Protein AF-A0AAD3UC85-F1 (afdb_monomer)

Mean predicted aligned error: 12.95 Å

pLDDT: mean 89.59, std 11.28, range [37.12, 98.06]

Sequence (205 aa):
MKLYKQDDGFLEHMVKISTILSLGFGVWAYFSTIHPVFEKEKELQQAKIENQSLISTKNELTNQIKNLNGKIIEHQKSIASLNVQESKLSLLIREKESELKTVNSKLGEARTIAVINKLNYYMDKIINGYLLSITTGKRNTFDAVEYAENLLKTHKQDDSDPYNEEAYIFLKRYVASYNGKKVSGDDSIAFAVTLPFLYKKEHNL

Organism: Aeromonas hydrophila (NCBI:txid644)

Foldseek 3Di:
DDDDDDDPVPVVVVVVVVVVVVVVVVVCCCVVPVVVVVVVVVVVVVVVVVVVVVVVVVVVVVVVVVVVVVVVVVVVVVVVVVVVVVVVVVVVVVVVVVVVVVVVVVVVVVLLVLLLVLLLVLLVQLVVVLVVCVVVVNQQVDFSLVSLVVVLVVDDQDPPDVSNNVSSVLSVVLSVVCVPPGQGDPSSNVSSVVSSVVSCVVVVD

Structure (mmCIF, N/CA/C/O backbone):
data_AF-A0AAD3UC85-F1
#
_entry.id   AF-A0AAD3UC85-F1
#
loop_
_atom_site.group_PDB
_atom_site.id
_atom_site.type_symbol
_atom_site.label_atom_id
_atom_site.label_alt_id
_atom_site.label_comp_id
_atom_site.label_asym_id
_atom_site.label_entity_id
_atom_site.label_seq_id
_atom_site.pdbx_PDB_ins_code
_atom_site.Cartn_x
_atom_site.Cartn_y
_atom_site.Cartn_z
_atom_site.occupancy
_atom_site.B_iso_or_equiv
_atom_site.auth_seq_id
_atom_site.auth_comp_id
_atom_site.auth_asym_id
_atom_site.auth_atom_id
_atom_site.pdbx_PDB_model_num
ATOM 1 N N . MET A 1 1 ? 62.745 19.248 -130.388 1.00 38.38 1 MET A N 1
ATOM 2 C CA . MET A 1 1 ? 62.582 19.645 -128.971 1.00 38.38 1 MET A CA 1
ATOM 3 C C . MET A 1 1 ? 61.177 19.198 -128.565 1.00 38.38 1 MET A C 1
ATOM 5 O O . MET A 1 1 ? 60.223 19.866 -128.915 1.00 38.38 1 MET A O 1
ATOM 9 N N . LYS A 1 2 ? 60.929 17.906 -128.324 1.00 37.12 2 LYS A N 1
ATOM 10 C CA . LYS A 1 2 ? 61.200 17.089 -127.124 1.00 37.12 2 LYS A CA 1
ATOM 11 C C . LYS A 1 2 ? 60.588 17.656 -125.828 1.00 37.12 2 LYS A C 1
ATOM 13 O O . LYS A 1 2 ? 61.192 18.514 -125.204 1.00 37.12 2 LYS A O 1
ATOM 18 N N . LEU A 1 3 ? 59.478 16.998 -125.468 1.00 42.03 3 LEU A N 1
ATOM 19 C CA . LEU A 1 3 ? 59.017 16.567 -124.141 1.00 42.03 3 LEU A CA 1
ATOM 20 C C . LEU A 1 3 ? 58.077 17.485 -123.333 1.00 42.03 3 LEU A C 1
ATOM 22 O O . LEU A 1 3 ? 58.381 18.632 -123.048 1.00 42.03 3 LEU A O 1
ATOM 26 N N . TYR A 1 4 ? 56.964 16.850 -122.937 1.00 44.59 4 TYR A N 1
ATOM 27 C CA . TYR A 1 4 ? 55.905 17.237 -121.998 1.00 44.59 4 TYR A CA 1
ATOM 28 C C . TYR A 1 4 ? 54.810 18.210 -122.466 1.00 44.59 4 TYR A C 1
ATOM 30 O O . TYR A 1 4 ? 54.698 19.353 -122.040 1.00 44.59 4 TYR A O 1
ATOM 38 N N . LYS A 1 5 ? 53.894 17.662 -123.274 1.00 50.94 5 LYS A N 1
ATOM 39 C CA . LYS A 1 5 ? 52.456 17.765 -122.978 1.00 50.94 5 LYS A CA 1
ATOM 40 C C . LYS A 1 5 ? 52.096 16.584 -122.069 1.00 50.94 5 LYS A C 1
ATOM 42 O O . LYS A 1 5 ? 52.611 15.501 -122.334 1.00 50.94 5 LYS A O 1
ATOM 47 N N . GLN A 1 6 ? 51.180 16.805 -121.116 1.00 49.84 6 GLN A N 1
ATOM 48 C CA . GLN A 1 6 ? 50.512 15.810 -120.253 1.00 49.84 6 GLN A CA 1
ATOM 49 C C . GLN A 1 6 ? 51.174 15.568 -118.881 1.00 49.84 6 GLN A C 1
ATOM 51 O O . GLN A 1 6 ? 51.765 14.520 -118.681 1.00 49.84 6 GLN A O 1
ATOM 56 N N . ASP A 1 7 ? 51.059 16.514 -117.933 1.00 50.97 7 ASP A N 1
ATOM 57 C CA . ASP A 1 7 ? 51.275 16.197 -116.500 1.00 50.97 7 ASP A CA 1
ATOM 58 C C . ASP A 1 7 ? 50.615 17.152 -115.473 1.00 50.97 7 ASP A C 1
ATOM 60 O O . ASP A 1 7 ? 50.906 17.078 -114.281 1.00 50.97 7 ASP A O 1
ATOM 64 N N . ASP A 1 8 ? 49.656 18.000 -115.872 1.00 54.94 8 ASP A N 1
ATOM 65 C CA . ASP A 1 8 ? 48.962 18.892 -114.916 1.00 54.94 8 ASP A CA 1
ATOM 66 C C . ASP A 1 8 ? 48.019 18.149 -113.941 1.00 54.94 8 ASP A C 1
ATOM 68 O O . ASP A 1 8 ? 47.670 18.677 -112.891 1.00 54.94 8 ASP A O 1
ATOM 72 N N . GLY A 1 9 ? 47.631 16.899 -114.227 1.00 61.12 9 GLY A N 1
ATOM 73 C CA . GLY A 1 9 ? 46.727 16.120 -113.366 1.00 61.12 9 GLY A CA 1
ATOM 74 C C . GLY A 1 9 ? 47.411 15.298 -112.264 1.00 61.12 9 GLY A C 1
ATOM 75 O O . GLY A 1 9 ? 46.788 15.013 -111.239 1.00 61.12 9 GLY A O 1
ATOM 76 N N . PHE A 1 10 ? 48.681 14.909 -112.447 1.00 69.50 10 PHE A N 1
ATOM 77 C CA . PHE A 1 10 ? 49.374 13.969 -111.554 1.00 69.50 10 PHE A CA 1
ATOM 78 C C . PHE A 1 10 ? 49.771 14.614 -110.224 1.00 69.50 10 PHE A C 1
ATOM 80 O O . PHE A 1 10 ? 49.491 14.059 -109.162 1.00 69.50 10 PHE A O 1
ATOM 87 N N . LEU A 1 11 ? 50.361 15.814 -110.262 1.00 71.50 11 LEU A N 1
ATOM 88 C CA . LEU A 1 11 ? 50.696 16.565 -109.048 1.00 71.50 11 LEU A CA 1
ATOM 89 C C . LEU A 1 11 ? 49.439 16.915 -108.246 1.00 71.50 11 LEU A C 1
ATOM 91 O O . LEU A 1 11 ? 49.427 16.763 -107.027 1.00 71.50 11 LEU A O 1
ATOM 95 N N . GLU A 1 12 ? 48.354 17.293 -108.921 1.00 72.25 12 GLU A N 1
ATOM 96 C CA . GLU A 1 12 ? 47.073 17.566 -108.269 1.00 72.25 12 GLU A CA 1
ATOM 97 C C . GLU A 1 12 ? 46.493 16.309 -107.590 1.00 72.25 12 GLU A C 1
ATOM 99 O O . GLU A 1 12 ? 45.990 16.377 -106.467 1.00 72.25 12 GLU A O 1
ATOM 104 N N . HIS A 1 13 ? 46.605 15.138 -108.227 1.00 75.81 13 HIS A N 1
ATOM 105 C CA . HIS A 1 13 ? 46.204 1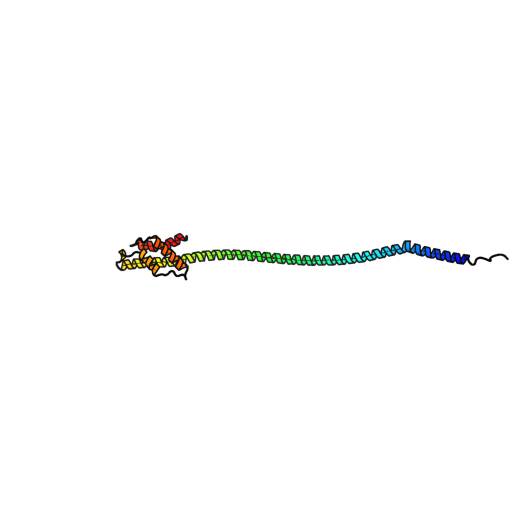3.858 -107.632 1.00 75.81 13 HIS A CA 1
ATOM 106 C C . HIS A 1 13 ? 47.099 13.452 -106.456 1.00 75.81 13 HIS A C 1
ATOM 108 O O . HIS A 1 13 ? 46.583 12.997 -105.439 1.00 75.81 13 HIS A O 1
ATOM 114 N N . MET A 1 14 ? 48.413 13.660 -106.543 1.00 77.69 14 MET A N 1
ATOM 115 C CA . MET A 1 14 ? 49.349 13.375 -105.449 1.00 77.69 14 MET A CA 1
ATOM 116 C C . MET A 1 14 ? 49.095 14.265 -104.230 1.00 77.69 14 MET A C 1
ATOM 118 O O . MET A 1 14 ? 49.129 13.777 -103.100 1.00 77.69 14 MET A O 1
ATOM 122 N N . VAL A 1 15 ? 48.771 15.545 -104.439 1.00 77.00 15 VAL A N 1
ATOM 123 C CA . VAL A 1 15 ? 48.353 16.448 -103.358 1.00 77.00 15 VAL A CA 1
ATOM 124 C C . VAL A 1 15 ? 47.055 15.950 -102.722 1.00 77.00 15 VAL A C 1
ATOM 126 O O . VAL A 1 15 ? 47.004 15.815 -101.503 1.00 77.00 15 VAL A O 1
ATOM 129 N N . LYS A 1 16 ? 46.045 15.571 -103.520 1.00 79.62 16 LYS A N 1
ATOM 130 C CA . LYS A 1 16 ? 44.790 14.991 -103.005 1.00 79.62 16 LYS A CA 1
ATOM 131 C C . LYS A 1 16 ? 45.028 13.704 -102.208 1.00 79.62 16 LYS A C 1
ATOM 133 O O . LYS A 1 16 ? 44.477 13.564 -101.121 1.00 79.62 16 LYS A O 1
ATOM 138 N N . ILE A 1 17 ? 45.874 12.794 -102.697 1.00 81.69 17 ILE A N 1
ATOM 139 C CA . ILE A 1 17 ? 46.234 11.545 -102.003 1.00 81.69 17 ILE A CA 1
ATOM 140 C C . ILE A 1 17 ? 46.960 11.845 -100.686 1.00 81.69 17 ILE A C 1
ATOM 142 O O . ILE A 1 17 ? 46.618 11.265 -99.659 1.00 81.69 17 ILE A O 1
ATOM 146 N N . SER A 1 18 ? 4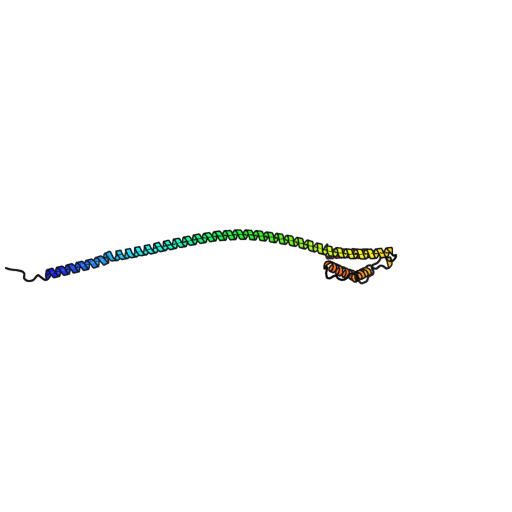7.917 12.774 -100.691 1.00 79.69 18 SER A N 1
ATOM 147 C CA . SER A 1 18 ? 48.631 13.214 -99.486 1.00 79.69 18 SER A CA 1
ATOM 148 C C . SER A 1 18 ? 47.676 13.812 -98.448 1.00 79.69 18 SER A C 1
ATOM 150 O O . SER A 1 18 ? 47.733 13.459 -97.271 1.00 79.69 18 SER A O 1
ATOM 152 N N . THR A 1 19 ? 46.723 14.642 -98.881 1.00 81.31 19 THR A N 1
ATOM 153 C CA . THR A 1 19 ? 45.670 15.178 -98.011 1.00 81.31 19 THR A CA 1
ATOM 154 C C . THR A 1 19 ? 44.775 14.068 -97.452 1.00 81.31 19 THR A C 1
ATOM 156 O O . THR A 1 19 ? 44.491 14.067 -96.257 1.00 81.31 19 THR A O 1
ATOM 159 N N . ILE A 1 20 ? 44.372 13.088 -98.267 1.00 83.75 20 ILE A N 1
ATOM 160 C CA . ILE A 1 20 ? 43.557 11.946 -97.819 1.00 83.75 20 ILE A CA 1
ATOM 161 C C . ILE A 1 20 ? 44.319 11.093 -96.792 1.00 83.75 20 ILE A C 1
ATOM 163 O O . ILE A 1 20 ? 43.750 10.722 -95.766 1.00 83.75 20 ILE A O 1
ATOM 167 N N . LEU A 1 21 ? 45.607 10.819 -97.020 1.00 83.94 21 LEU A N 1
ATOM 168 C CA . LEU A 1 21 ? 46.458 10.074 -96.085 1.00 83.94 21 LEU A CA 1
ATOM 169 C C . LEU A 1 21 ? 46.684 10.841 -94.776 1.00 83.94 21 LEU A C 1
ATOM 171 O O . LEU A 1 21 ? 46.621 10.246 -93.704 1.00 83.94 21 LEU A O 1
ATOM 175 N N . SER A 1 22 ? 46.890 12.157 -94.850 1.00 81.88 22 SER A N 1
ATOM 176 C CA . SER A 1 22 ? 46.997 13.041 -93.685 1.00 81.88 22 SER A CA 1
ATOM 177 C C . SER A 1 22 ? 45.720 13.030 -92.838 1.00 81.88 22 SER A C 1
ATOM 179 O O . SER A 1 22 ? 45.798 12.896 -91.616 1.00 81.88 22 SER A O 1
ATOM 181 N N . LEU A 1 23 ? 44.546 13.109 -93.472 1.00 86.00 23 LEU A N 1
ATOM 182 C CA . LEU A 1 23 ? 43.257 13.023 -92.784 1.00 86.00 23 LEU A CA 1
ATOM 183 C C . LEU A 1 23 ? 43.036 11.634 -92.172 1.00 86.00 23 LEU A C 1
ATOM 185 O O . LEU A 1 23 ? 42.636 11.536 -91.014 1.00 86.00 23 LEU A O 1
ATOM 189 N N . GLY A 1 24 ? 43.354 10.566 -92.910 1.00 86.56 24 GLY A N 1
ATOM 190 C CA . GLY A 1 24 ? 43.278 9.191 -92.412 1.00 86.56 24 GLY A CA 1
ATOM 191 C C . GLY A 1 24 ? 44.182 8.956 -91.200 1.00 86.56 24 GLY A C 1
ATOM 192 O O . GLY A 1 24 ? 43.746 8.371 -90.209 1.00 86.56 24 GLY A O 1
ATOM 193 N N . PHE A 1 25 ? 45.409 9.485 -91.234 1.00 86.94 25 PHE A N 1
ATOM 194 C CA . PHE A 1 25 ? 46.326 9.454 -90.096 1.00 86.94 25 PHE A CA 1
ATOM 195 C C . PHE A 1 25 ? 45.789 10.253 -88.902 1.00 86.94 25 PHE A C 1
ATOM 197 O O . PHE A 1 25 ? 45.861 9.773 -87.775 1.00 86.94 25 PHE A O 1
ATOM 204 N N . GLY A 1 26 ? 45.199 11.430 -89.133 1.00 85.69 26 GLY A N 1
ATOM 205 C CA . GLY A 1 26 ? 44.572 12.233 -88.079 1.00 85.69 26 GLY A CA 1
ATOM 206 C C . GLY A 1 26 ? 43.425 11.500 -87.376 1.00 85.69 26 GLY A C 1
ATOM 207 O O . GLY A 1 26 ? 43.365 11.484 -86.148 1.00 85.69 26 GLY A O 1
ATOM 208 N N . VAL A 1 27 ? 42.560 10.827 -88.141 1.00 86.94 27 VAL A N 1
ATOM 209 C CA . VAL A 1 27 ? 41.471 10.000 -87.593 1.00 86.94 27 VAL A CA 1
ATOM 210 C C . VAL A 1 27 ? 42.028 8.800 -86.821 1.00 86.94 27 VAL A C 1
ATOM 212 O O . VAL A 1 27 ? 41.592 8.539 -85.701 1.00 86.94 27 VAL A O 1
ATOM 215 N N . TRP A 1 28 ? 43.025 8.097 -87.367 1.00 90.38 28 TRP A N 1
ATOM 216 C CA . TRP A 1 28 ? 43.658 6.967 -86.681 1.00 90.38 28 TRP A CA 1
ATOM 217 C C . TRP A 1 28 ? 44.337 7.386 -85.370 1.00 90.38 28 TRP A C 1
ATOM 219 O O . TRP A 1 28 ? 44.110 6.757 -84.339 1.00 90.38 28 TRP A O 1
ATOM 229 N N . ALA A 1 29 ? 45.107 8.478 -85.373 1.00 86.12 29 ALA A N 1
ATOM 230 C CA . ALA A 1 29 ? 45.763 9.008 -84.178 1.00 86.12 29 ALA A CA 1
ATOM 231 C C . ALA A 1 29 ? 44.744 9.472 -83.122 1.00 86.12 29 ALA A C 1
ATOM 233 O O . ALA A 1 29 ? 44.954 9.265 -81.922 1.00 86.12 29 ALA A O 1
ATOM 234 N N . TYR A 1 30 ? 43.615 10.042 -83.559 1.00 89.12 30 TYR A N 1
ATOM 235 C CA . TYR A 1 30 ? 42.519 10.394 -82.665 1.00 89.12 30 TYR A CA 1
ATOM 236 C C . TYR A 1 30 ? 41.956 9.158 -81.955 1.00 89.12 30 TYR A C 1
ATOM 238 O O . TYR A 1 30 ? 41.918 9.128 -80.729 1.00 89.12 30 TYR A O 1
ATOM 246 N N . PHE A 1 31 ? 41.583 8.113 -82.695 1.00 87.62 31 PHE A N 1
ATOM 247 C CA . PHE A 1 31 ? 40.985 6.915 -82.096 1.00 87.62 31 PHE A CA 1
ATOM 248 C C . PHE A 1 31 ? 41.987 6.036 -81.337 1.00 87.62 31 PHE A C 1
ATOM 250 O O . PHE A 1 31 ? 41.622 5.451 -80.321 1.00 87.62 31 PHE A O 1
ATOM 257 N N . SER A 1 32 ? 43.242 5.951 -81.783 1.00 84.88 32 SER A N 1
ATOM 258 C CA . SER A 1 32 ? 44.248 5.088 -81.153 1.00 84.88 32 SER A CA 1
ATOM 259 C C . SER A 1 32 ? 44.843 5.684 -79.875 1.00 84.88 32 SER A C 1
ATOM 261 O O . SER A 1 32 ? 45.264 4.924 -79.004 1.00 84.88 32 SER A O 1
ATOM 263 N N . THR A 1 33 ? 44.908 7.015 -79.761 1.00 81.56 33 THR A N 1
ATOM 264 C CA . THR A 1 33 ? 45.646 7.674 -78.668 1.00 81.56 33 THR A CA 1
ATOM 265 C C . THR A 1 33 ? 44.806 8.703 -77.927 1.00 81.56 33 THR A C 1
ATOM 267 O O . THR A 1 33 ? 44.793 8.712 -76.701 1.00 81.56 33 THR A O 1
ATOM 270 N N . ILE A 1 34 ? 44.094 9.574 -78.642 1.00 84.06 34 ILE A N 1
ATOM 271 C CA . ILE A 1 34 ? 43.411 10.721 -78.031 1.00 84.06 34 ILE A CA 1
ATOM 272 C C . ILE A 1 34 ? 42.096 10.295 -77.352 1.00 84.06 34 ILE A C 1
ATOM 274 O O . ILE A 1 34 ? 41.852 10.637 -76.197 1.00 84.06 34 ILE A O 1
ATOM 278 N N . HIS A 1 35 ? 41.265 9.511 -78.038 1.00 86.81 35 HIS A N 1
ATOM 279 C CA . HIS A 1 35 ? 39.985 9.011 -77.535 1.00 86.81 35 HIS A CA 1
ATOM 280 C C . HIS A 1 35 ? 40.098 8.216 -76.215 1.00 86.81 35 HIS A C 1
ATOM 282 O O . HIS A 1 35 ? 39.412 8.592 -75.263 1.00 86.81 35 HIS A O 1
ATOM 288 N N . PRO A 1 36 ? 40.994 7.214 -76.073 1.00 89.06 36 PRO A N 1
ATOM 289 C CA . PRO A 1 36 ? 41.128 6.468 -74.818 1.00 89.06 36 PRO A CA 1
ATOM 290 C C . PRO A 1 36 ? 41.681 7.311 -73.657 1.00 89.06 36 PRO A C 1
ATOM 292 O O . PRO A 1 36 ? 41.397 7.020 -72.496 1.00 89.06 36 PRO A O 1
ATOM 295 N N . VAL A 1 37 ? 42.464 8.363 -73.930 1.00 89.44 37 VAL A N 1
ATOM 296 C CA . VAL A 1 37 ? 42.903 9.307 -72.886 1.00 89.44 37 VAL A CA 1
ATOM 297 C C . VAL A 1 37 ? 41.717 10.124 -72.377 1.00 89.44 37 VAL A C 1
ATOM 299 O O . VAL A 1 37 ? 41.542 10.230 -71.166 1.00 89.44 37 VAL A O 1
ATOM 302 N N . PHE A 1 38 ? 40.858 10.621 -73.271 1.00 88.06 38 PHE A N 1
ATOM 303 C CA . PHE A 1 38 ? 39.640 11.330 -72.872 1.00 88.06 38 PHE A CA 1
ATOM 304 C C . PHE A 1 38 ? 38.663 10.450 -72.084 1.00 88.06 38 PHE A C 1
ATOM 306 O O . PHE A 1 38 ? 38.054 10.923 -71.125 1.00 88.06 38 PHE A O 1
ATOM 313 N N . GLU A 1 39 ? 38.524 9.171 -72.443 1.00 91.50 39 GLU A N 1
ATOM 314 C CA . GLU A 1 39 ? 37.719 8.222 -71.664 1.00 91.50 39 GLU A CA 1
ATOM 315 C C . GLU A 1 39 ? 38.271 8.056 -70.245 1.00 91.50 39 GLU A C 1
ATOM 317 O O . GLU A 1 39 ? 37.527 8.209 -69.276 1.00 91.50 39 GLU A O 1
ATOM 322 N N . LYS A 1 40 ? 39.588 7.864 -70.104 1.00 92.56 40 LYS A N 1
ATOM 323 C CA . LYS A 1 40 ? 40.242 7.781 -68.789 1.00 92.56 40 LYS A CA 1
ATOM 324 C C . LYS A 1 40 ? 40.123 9.069 -67.979 1.00 92.56 40 LYS A C 1
ATOM 326 O O . LYS A 1 40 ? 39.952 9.010 -66.764 1.00 92.56 40 LYS A O 1
ATOM 331 N N . GLU A 1 41 ? 40.204 10.237 -68.613 1.00 90.62 41 GLU A N 1
ATOM 332 C CA . GLU A 1 41 ? 39.979 11.517 -67.933 1.00 90.62 41 GLU A CA 1
ATOM 333 C C . GLU A 1 41 ? 38.541 11.639 -67.423 1.00 90.62 41 GLU A C 1
ATOM 335 O O . GLU A 1 41 ? 38.327 12.076 -66.290 1.00 90.62 41 GLU A O 1
ATOM 340 N N . LYS A 1 42 ? 37.561 11.204 -68.221 1.00 92.56 42 LYS A N 1
ATOM 341 C CA . LYS A 1 42 ? 36.150 11.176 -67.828 1.00 92.56 42 LYS A CA 1
ATOM 342 C C . LYS A 1 42 ? 35.912 10.225 -66.654 1.00 92.56 42 LYS A C 1
ATOM 344 O O . LYS A 1 42 ? 35.252 10.610 -65.691 1.00 92.56 42 LYS A O 1
ATOM 349 N N . GLU A 1 43 ? 36.479 9.021 -66.693 1.00 93.81 43 GLU A N 1
ATOM 350 C CA . GLU A 1 43 ? 36.423 8.062 -65.582 1.00 93.81 43 GLU A CA 1
ATOM 351 C C . GLU A 1 43 ? 37.084 8.616 -64.317 1.00 93.81 43 GLU A C 1
ATOM 353 O O . GLU A 1 43 ? 36.525 8.516 -63.227 1.00 93.81 43 GLU A O 1
ATOM 358 N N . LEU A 1 44 ? 38.245 9.265 -64.446 1.00 94.19 44 LEU A N 1
ATOM 359 C CA . LEU A 1 44 ? 38.937 9.879 -63.315 1.00 94.19 44 LEU A CA 1
ATOM 360 C C . LEU A 1 44 ? 38.119 11.022 -62.698 1.00 94.19 44 LEU A C 1
ATOM 362 O O . LEU A 1 44 ? 38.090 11.168 -61.475 1.00 94.19 44 LEU A O 1
ATOM 366 N N . GLN A 1 45 ? 37.460 11.842 -63.519 1.00 93.31 45 GLN A N 1
ATOM 367 C CA . GLN A 1 45 ? 36.549 12.883 -63.036 1.00 93.31 45 GLN A CA 1
ATOM 368 C C . GLN A 1 45 ? 35.344 12.276 -62.314 1.00 93.31 45 GLN A C 1
ATOM 370 O O . GLN A 1 45 ? 35.012 12.723 -61.215 1.00 93.31 45 GLN A O 1
ATOM 375 N N . GLN A 1 46 ? 34.744 11.226 -62.876 1.00 94.81 46 GLN A N 1
ATOM 376 C CA . GLN A 1 46 ? 33.633 10.510 -62.256 1.00 94.81 46 GLN A CA 1
ATOM 377 C C . GLN A 1 46 ? 34.037 9.917 -60.897 1.00 94.81 46 GLN A C 1
ATOM 379 O O . GLN A 1 46 ? 33.374 10.165 -59.890 1.00 94.81 46 GLN A O 1
ATOM 384 N N . ALA A 1 47 ? 35.186 9.243 -60.830 1.00 93.81 47 ALA A N 1
ATOM 385 C CA . ALA A 1 47 ? 35.722 8.688 -59.591 1.00 93.81 47 ALA A CA 1
ATOM 386 C C . ALA A 1 47 ? 36.005 9.771 -58.534 1.00 93.81 47 ALA A C 1
ATOM 388 O O . ALA A 1 47 ? 35.791 9.551 -57.341 1.00 93.81 47 ALA A O 1
ATOM 389 N N . LYS A 1 48 ? 36.461 10.965 -58.942 1.00 94.69 48 LYS A N 1
ATOM 390 C CA . LYS A 1 48 ? 36.642 12.106 -58.024 1.00 94.69 48 LYS A CA 1
ATOM 391 C C . LYS A 1 48 ? 35.314 12.593 -57.445 1.00 94.69 48 LYS A C 1
ATOM 393 O O . LYS A 1 48 ? 35.252 12.851 -56.244 1.00 94.69 48 LYS A O 1
ATOM 398 N N . ILE A 1 49 ? 34.273 12.698 -58.273 1.00 95.25 49 ILE A N 1
ATOM 399 C CA . ILE A 1 49 ? 32.927 13.098 -57.836 1.00 95.25 49 ILE A CA 1
ATOM 400 C C . ILE A 1 49 ? 32.378 12.079 -56.832 1.00 95.25 49 ILE A C 1
ATOM 402 O O . ILE A 1 49 ? 31.915 12.456 -55.755 1.00 95.25 49 ILE A O 1
ATOM 406 N N . GLU A 1 50 ? 32.486 10.790 -57.146 1.00 95.56 50 GLU A N 1
ATOM 407 C CA . GLU A 1 50 ? 32.038 9.708 -56.266 1.00 95.56 50 GLU A CA 1
ATOM 408 C C . GLU A 1 50 ? 32.802 9.696 -54.940 1.00 95.56 50 GLU A C 1
ATOM 410 O O . GLU A 1 50 ? 32.191 9.596 -53.877 1.00 95.56 50 GLU A O 1
ATOM 415 N N . ASN A 1 51 ? 34.123 9.885 -54.965 1.00 95.06 51 ASN A N 1
ATOM 416 C CA . ASN A 1 51 ? 34.926 9.965 -53.746 1.00 95.06 51 ASN A CA 1
ATOM 417 C C . ASN A 1 51 ? 34.514 11.168 -52.876 1.00 95.06 51 ASN A C 1
ATOM 419 O O . ASN A 1 51 ? 34.326 11.032 -51.668 1.00 95.06 51 ASN A O 1
ATOM 423 N N . GLN A 1 52 ? 34.274 12.334 -53.480 1.00 95.25 52 GLN A N 1
ATOM 424 C CA . GLN A 1 52 ? 33.788 13.510 -52.755 1.00 95.25 52 GLN A CA 1
ATOM 425 C C . GLN A 1 52 ? 32.386 13.298 -52.156 1.00 95.25 52 GLN A C 1
ATOM 427 O O . GLN A 1 52 ? 32.114 13.746 -51.034 1.00 95.25 52 GLN A O 1
ATOM 432 N N . SER A 1 53 ? 31.510 12.587 -52.869 1.00 95.88 53 SER A N 1
ATOM 433 C CA . SER A 1 53 ? 30.197 12.181 -52.361 1.00 95.88 53 SER A CA 1
ATOM 434 C C . SER A 1 53 ? 30.341 11.238 -51.163 1.00 95.88 53 SER A C 1
ATOM 436 O O . SER A 1 53 ? 29.788 11.518 -50.100 1.00 95.88 53 SER A O 1
ATOM 438 N N . LEU A 1 54 ? 31.177 10.202 -51.276 1.00 96.12 54 LEU A N 1
ATOM 439 C CA . LEU A 1 54 ? 31.451 9.260 -50.190 1.00 96.12 54 LEU A CA 1
ATOM 440 C C . LEU A 1 54 ? 32.040 9.950 -48.954 1.00 96.12 54 LEU A C 1
ATOM 442 O O . LEU A 1 54 ? 31.646 9.633 -47.832 1.00 96.12 54 LEU A O 1
ATOM 446 N N . ILE A 1 55 ? 32.945 10.917 -49.132 1.00 96.12 55 ILE A N 1
ATOM 447 C CA . ILE A 1 55 ? 33.487 11.723 -48.027 1.00 96.12 55 ILE A CA 1
ATOM 448 C C . ILE A 1 55 ? 32.370 12.517 -47.341 1.00 96.12 55 ILE A C 1
ATOM 450 O O . ILE A 1 55 ? 32.300 12.538 -46.110 1.00 96.12 55 ILE A O 1
ATOM 454 N N . SER A 1 56 ? 31.477 13.136 -48.116 1.00 95.75 56 SER A N 1
ATOM 455 C CA . SER A 1 56 ? 30.332 13.878 -47.575 1.00 95.75 56 SER A CA 1
ATOM 456 C C . SER A 1 56 ? 29.411 12.967 -46.760 1.00 95.75 56 SER A C 1
ATOM 458 O O . SER A 1 56 ? 29.125 13.270 -45.601 1.00 95.75 56 SER A O 1
ATOM 460 N N . THR A 1 57 ? 29.040 11.805 -47.304 1.00 96.62 57 THR A N 1
ATOM 461 C CA . THR A 1 57 ? 28.213 10.810 -46.605 1.00 96.62 57 THR A CA 1
ATOM 462 C C . THR A 1 57 ? 28.899 10.280 -45.347 1.00 96.62 57 THR A C 1
ATOM 464 O O . THR A 1 57 ? 28.274 10.173 -44.293 1.00 96.62 57 THR A O 1
ATOM 467 N N . LYS A 1 58 ? 30.206 9.997 -45.404 1.00 96.88 58 LYS A N 1
ATOM 468 C CA . LYS A 1 58 ? 30.985 9.567 -44.235 1.00 96.88 58 LYS A CA 1
ATOM 469 C C . LYS A 1 58 ? 30.957 10.617 -43.124 1.00 96.88 58 LYS A C 1
ATOM 471 O O . LYS A 1 58 ? 30.794 10.261 -41.955 1.00 96.88 58 LYS A O 1
ATOM 476 N N . ASN A 1 59 ? 31.113 11.894 -43.468 1.00 96.69 59 ASN A N 1
ATOM 477 C CA . ASN A 1 59 ? 31.072 12.9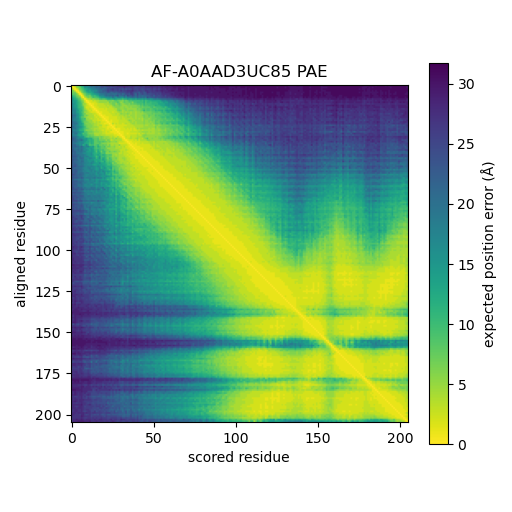88 -42.498 1.00 96.69 59 ASN A CA 1
ATOM 478 C C . ASN A 1 59 ? 29.680 13.134 -41.875 1.00 96.69 59 ASN A C 1
ATOM 480 O O . ASN A 1 59 ? 29.567 13.299 -40.659 1.00 96.69 59 ASN A O 1
ATOM 484 N N . GLU A 1 60 ? 28.623 13.012 -42.678 1.00 97.00 60 GLU A N 1
ATOM 485 C CA . GLU A 1 60 ? 27.245 13.031 -42.188 1.00 97.00 60 GLU A CA 1
ATOM 486 C C . GLU A 1 60 ? 26.980 11.886 -41.202 1.00 97.00 60 GLU A C 1
ATOM 488 O O . GLU A 1 60 ? 26.555 12.132 -40.072 1.00 97.00 60 GLU A O 1
ATOM 493 N N . LEU A 1 61 ? 27.317 10.649 -41.579 1.00 96.50 61 LEU A N 1
ATOM 494 C CA . LEU A 1 61 ? 27.165 9.479 -40.711 1.00 96.50 61 LEU A CA 1
ATOM 495 C C . LEU A 1 61 ? 27.984 9.616 -39.421 1.00 96.50 61 LEU A C 1
ATOM 497 O O . LEU A 1 61 ? 27.500 9.288 -38.340 1.00 96.50 61 LEU A O 1
ATOM 501 N N . THR A 1 62 ? 29.197 10.165 -39.503 1.00 97.44 62 THR A N 1
ATOM 502 C CA . THR A 1 62 ? 30.035 10.428 -38.321 1.00 97.44 62 THR A CA 1
ATOM 503 C C . THR A 1 62 ? 29.359 11.416 -37.365 1.00 97.44 62 THR A C 1
ATOM 505 O O . THR A 1 62 ? 29.343 11.201 -36.150 1.00 97.44 62 THR A O 1
ATOM 508 N N . ASN A 1 63 ? 28.745 12.476 -37.898 1.00 96.62 63 ASN A N 1
ATOM 509 C CA . ASN A 1 63 ? 27.998 13.444 -37.099 1.00 96.62 63 ASN A CA 1
ATOM 510 C C . ASN A 1 63 ? 26.745 12.824 -36.467 1.00 96.62 63 ASN A C 1
ATOM 512 O O . ASN A 1 63 ? 26.468 13.071 -35.290 1.00 96.62 63 ASN A O 1
ATOM 516 N N . GLN A 1 64 ? 26.018 11.982 -37.208 1.00 97.44 64 GLN A N 1
ATOM 517 C CA . GLN A 1 64 ? 24.865 11.251 -36.679 1.00 97.44 64 GLN A CA 1
ATOM 518 C C . GLN A 1 64 ? 25.273 10.309 -35.537 1.00 97.44 64 GLN A C 1
ATOM 520 O O . GLN A 1 64 ? 24.641 10.337 -34.482 1.00 97.44 64 GLN A O 1
ATOM 525 N N . ILE A 1 65 ? 26.368 9.554 -35.687 1.00 96.94 65 ILE A N 1
ATOM 526 C CA . ILE A 1 65 ? 26.912 8.684 -34.628 1.00 96.94 65 ILE A CA 1
ATOM 527 C C . ILE A 1 65 ? 27.267 9.498 -33.381 1.00 96.94 65 ILE A C 1
ATOM 529 O O . ILE A 1 65 ? 26.912 9.113 -32.268 1.00 96.94 65 ILE A O 1
ATOM 533 N N . LYS A 1 66 ? 27.928 10.651 -33.542 1.00 96.88 66 LYS A N 1
ATOM 534 C CA . LYS A 1 66 ? 28.276 11.525 -32.412 1.00 96.88 66 LYS A CA 1
ATOM 535 C C . LYS A 1 66 ? 27.030 12.031 -31.677 1.00 96.88 66 LYS A C 1
ATOM 537 O O . LYS A 1 66 ? 27.010 12.028 -30.447 1.00 96.88 66 LYS A O 1
ATOM 542 N N . ASN A 1 67 ? 25.995 12.431 -32.415 1.00 97.44 67 ASN A N 1
ATOM 543 C CA . ASN A 1 67 ? 24.724 12.873 -31.842 1.00 97.44 67 ASN A CA 1
ATOM 544 C C . ASN A 1 67 ? 24.017 11.732 -31.090 1.00 97.44 67 ASN A C 1
ATOM 546 O O . ASN A 1 67 ? 23.619 11.898 -29.940 1.00 97.44 67 ASN A O 1
ATOM 550 N N . LEU A 1 68 ? 23.924 10.549 -31.706 1.00 97.44 68 LEU A N 1
ATOM 551 C CA . LEU A 1 68 ? 23.328 9.366 -31.082 1.00 97.44 68 LEU A CA 1
ATOM 552 C C . LEU A 1 68 ? 24.068 8.960 -29.804 1.00 97.44 68 LEU A C 1
ATOM 554 O O . LEU A 1 68 ? 23.424 8.716 -28.789 1.00 97.44 68 LEU A O 1
ATOM 558 N N . ASN A 1 69 ? 25.402 8.978 -29.808 1.00 96.62 69 ASN A N 1
ATOM 559 C CA . ASN A 1 69 ? 26.194 8.723 -28.603 1.00 96.62 69 ASN A CA 1
ATOM 560 C C . ASN A 1 69 ? 25.920 9.753 -27.498 1.00 96.62 69 ASN A C 1
ATOM 562 O O . ASN A 1 69 ? 25.820 9.383 -26.330 1.00 96.62 69 ASN A O 1
ATOM 566 N N . GLY A 1 70 ? 25.741 11.030 -27.854 1.00 97.75 70 GLY A N 1
ATOM 567 C CA . GLY A 1 70 ? 25.319 12.066 -26.908 1.00 97.75 70 GLY A CA 1
ATOM 568 C C . GLY A 1 70 ? 23.970 11.743 -26.259 1.00 97.75 70 GLY A C 1
ATOM 569 O O . GLY A 1 70 ? 23.862 11.750 -25.032 1.00 97.75 70 GLY A O 1
ATOM 570 N N . LYS A 1 71 ? 22.974 11.367 -27.071 1.00 97.75 71 LYS A N 1
ATOM 571 C CA . LYS A 1 71 ? 21.643 10.961 -26.589 1.00 97.75 71 LYS A CA 1
ATOM 572 C C . LYS A 1 71 ? 21.689 9.710 -25.712 1.00 97.75 71 LYS A C 1
ATOM 574 O O . LYS A 1 71 ? 20.997 9.651 -24.703 1.00 97.75 71 LYS A O 1
ATOM 579 N N . ILE A 1 72 ? 22.526 8.726 -26.052 1.00 97.50 72 ILE A N 1
ATOM 580 C CA . ILE A 1 72 ? 22.718 7.518 -25.234 1.00 97.50 72 ILE A CA 1
ATOM 581 C C . ILE A 1 72 ? 23.226 7.893 -23.838 1.00 97.50 72 ILE A C 1
ATOM 583 O O . ILE A 1 72 ? 22.670 7.426 -22.846 1.00 97.50 72 ILE A O 1
ATOM 587 N N . ILE A 1 73 ? 24.237 8.761 -23.747 1.00 97.44 73 ILE A N 1
ATOM 588 C CA . ILE A 1 73 ? 24.786 9.210 -22.458 1.00 97.44 73 ILE A CA 1
ATOM 589 C C . ILE A 1 73 ? 23.729 9.970 -21.647 1.00 97.44 73 ILE A C 1
ATOM 591 O O . ILE A 1 73 ? 23.630 9.791 -20.432 1.00 97.44 73 ILE A O 1
ATOM 595 N N . GLU A 1 74 ? 22.933 10.816 -22.299 1.00 97.56 74 GLU A N 1
ATOM 596 C CA . GLU A 1 74 ? 21.843 11.542 -21.647 1.00 97.56 74 GLU A CA 1
ATOM 597 C C . GLU A 1 74 ? 20.781 10.584 -21.093 1.00 97.56 74 GLU A C 1
ATOM 599 O O . GLU A 1 74 ? 20.460 10.639 -19.906 1.00 97.56 74 GLU A O 1
ATOM 604 N N . HIS A 1 75 ? 20.311 9.635 -21.905 1.00 98.06 75 HIS A N 1
ATOM 605 C CA . HIS A 1 75 ? 19.344 8.629 -21.471 1.00 98.06 75 HIS A CA 1
ATOM 606 C C . HIS A 1 75 ? 19.884 7.742 -20.344 1.00 98.06 75 HIS A C 1
ATOM 608 O O . HIS A 1 75 ? 19.154 7.454 -19.398 1.00 98.06 75 HIS A O 1
ATOM 614 N N . GLN A 1 76 ? 21.165 7.364 -20.375 1.00 97.62 76 GLN A N 1
ATOM 615 C CA . GLN A 1 76 ? 21.803 6.628 -19.276 1.00 97.62 76 GLN A CA 1
ATOM 616 C C . GLN A 1 76 ? 21.783 7.421 -17.962 1.00 97.62 76 GLN A C 1
ATOM 618 O O . GLN A 1 76 ? 21.484 6.855 -16.909 1.00 97.62 76 GLN A O 1
ATOM 623 N N . LYS A 1 77 ? 22.045 8.734 -18.008 1.00 97.12 77 LYS A N 1
ATOM 624 C CA . LYS A 1 77 ? 21.947 9.607 -16.826 1.00 97.12 77 LYS A CA 1
ATOM 625 C C . LYS A 1 77 ? 20.513 9.703 -16.308 1.00 97.12 77 LYS A C 1
ATOM 627 O O . LYS A 1 77 ? 20.305 9.622 -15.098 1.00 97.12 77 LYS A O 1
ATOM 632 N N . SER A 1 78 ? 19.532 9.836 -17.201 1.00 97.69 78 SER A N 1
ATOM 633 C CA . SER A 1 78 ? 18.114 9.849 -16.826 1.00 97.69 78 SER A CA 1
ATOM 634 C C . SER A 1 78 ? 17.696 8.541 -16.154 1.00 97.69 78 SER A C 1
ATOM 636 O O . SER A 1 78 ? 17.077 8.585 -15.095 1.00 97.69 78 SER A O 1
ATOM 638 N N . ILE A 1 79 ? 18.092 7.387 -16.704 1.00 97.44 79 ILE A N 1
ATOM 639 C CA . ILE A 1 79 ? 17.819 6.068 -16.111 1.00 97.44 79 ILE A CA 1
ATOM 640 C C . ILE A 1 79 ? 18.444 5.961 -14.716 1.00 97.44 79 ILE A C 1
ATOM 642 O O . ILE A 1 79 ? 17.770 5.564 -13.771 1.00 97.44 79 ILE A O 1
ATOM 646 N N . ALA A 1 80 ? 19.707 6.366 -14.553 1.00 96.75 80 ALA A N 1
ATOM 647 C CA . ALA A 1 80 ? 20.362 6.345 -13.247 1.00 96.75 80 ALA A CA 1
ATOM 648 C C . ALA A 1 80 ? 19.627 7.223 -12.217 1.00 96.75 80 ALA A C 1
ATOM 650 O O . ALA A 1 80 ? 19.433 6.805 -11.077 1.00 96.75 80 ALA A O 1
ATOM 651 N N . SER A 1 81 ? 19.173 8.416 -12.620 1.00 97.44 81 SER A N 1
ATOM 652 C CA . SER A 1 81 ? 18.382 9.298 -11.754 1.00 97.44 81 SER A CA 1
ATOM 653 C C . SER A 1 81 ? 17.037 8.679 -11.369 1.00 97.44 81 SER A C 1
ATOM 655 O O . SER A 1 81 ? 16.667 8.708 -10.194 1.00 97.44 81 SER A O 1
ATOM 657 N N . LEU A 1 82 ? 16.326 8.085 -12.331 1.00 97.69 82 LEU A N 1
ATOM 658 C CA . LEU A 1 82 ? 15.043 7.424 -12.091 1.00 97.69 82 LEU A CA 1
ATOM 659 C C . LEU A 1 82 ? 15.189 6.233 -11.141 1.00 97.69 82 LEU A C 1
ATOM 661 O O . LEU A 1 82 ? 14.420 6.134 -10.191 1.00 97.69 82 LEU A O 1
ATOM 665 N N . ASN A 1 83 ? 16.224 5.407 -11.304 1.00 96.50 83 ASN A N 1
ATOM 666 C CA . ASN A 1 83 ? 16.489 4.277 -10.406 1.00 96.50 83 ASN A CA 1
ATOM 667 C C . ASN A 1 83 ? 16.741 4.730 -8.956 1.00 96.50 83 ASN A C 1
ATOM 669 O O . ASN A 1 83 ? 16.298 4.086 -8.004 1.00 96.50 83 ASN A O 1
ATOM 673 N N . VAL A 1 84 ? 17.434 5.859 -8.760 1.00 97.75 84 VAL A N 1
ATOM 674 C CA . VAL A 1 84 ? 17.631 6.442 -7.420 1.00 97.75 84 VAL A CA 1
ATOM 675 C C . VAL A 1 84 ? 16.300 6.911 -6.825 1.00 97.75 84 VAL A C 1
ATOM 677 O O . VAL A 1 84 ? 16.036 6.673 -5.644 1.00 97.75 84 VAL A O 1
ATOM 680 N N . GLN A 1 85 ? 15.448 7.555 -7.628 1.00 97.50 85 GLN A N 1
ATOM 681 C CA . GLN A 1 85 ? 14.121 7.993 -7.188 1.00 97.50 85 GLN A CA 1
ATOM 682 C C . GLN A 1 85 ? 13.216 6.806 -6.839 1.00 97.50 85 GLN A C 1
ATOM 684 O O . GLN A 1 85 ? 12.561 6.834 -5.799 1.00 97.50 85 GLN A O 1
ATOM 689 N N . GLU A 1 86 ? 13.229 5.751 -7.652 1.00 97.12 86 GLU A N 1
ATOM 690 C CA . GLU A 1 86 ? 12.479 4.517 -7.415 1.00 97.12 86 GLU A CA 1
ATOM 691 C C . GLU A 1 86 ? 12.894 3.853 -6.098 1.00 97.12 86 GLU A C 1
ATOM 693 O O . GLU A 1 86 ? 12.044 3.544 -5.264 1.00 97.12 86 GLU A O 1
ATOM 698 N N . SER A 1 87 ? 14.201 3.713 -5.855 1.00 96.69 87 SER A N 1
ATOM 699 C CA . SER A 1 87 ? 14.723 3.158 -4.601 1.00 96.69 87 SER A CA 1
ATOM 700 C C . SER A 1 87 ? 14.267 3.970 -3.382 1.00 96.69 87 SER A C 1
ATOM 702 O O . SER A 1 87 ? 13.786 3.412 -2.392 1.00 96.69 87 SER A O 1
ATOM 704 N N . LYS A 1 88 ? 14.327 5.306 -3.473 1.00 97.19 88 LYS A N 1
ATOM 705 C CA . LYS A 1 88 ? 13.862 6.200 -2.405 1.00 97.19 88 LYS A CA 1
ATOM 706 C C . LYS A 1 88 ? 12.359 6.059 -2.150 1.00 97.19 88 LYS A C 1
ATOM 708 O O . LYS A 1 88 ? 11.945 5.997 -0.994 1.00 97.19 88 LYS A O 1
ATOM 713 N N . LEU A 1 89 ? 11.550 5.998 -3.207 1.00 97.69 89 LEU A N 1
ATOM 714 C CA . LEU A 1 89 ? 10.103 5.804 -3.096 1.00 97.69 89 LEU A CA 1
ATOM 715 C C . LEU A 1 89 ? 9.764 4.437 -2.495 1.00 97.69 89 LEU A C 1
ATOM 717 O O . LEU A 1 89 ? 8.911 4.361 -1.617 1.00 97.69 89 LEU A O 1
ATOM 721 N N . SER A 1 90 ? 10.466 3.377 -2.898 1.00 97.06 90 SER A N 1
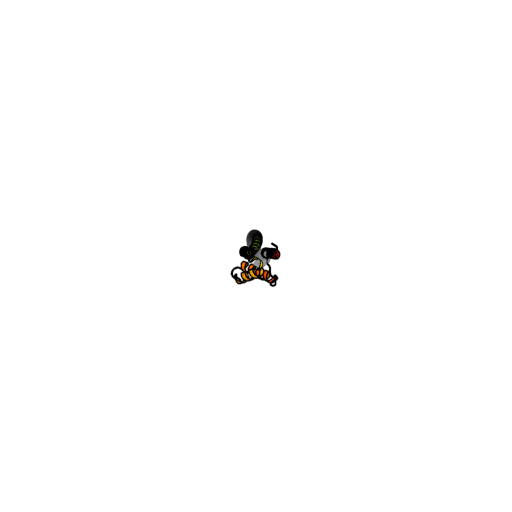ATOM 722 C CA . SER A 1 90 ? 10.275 2.031 -2.350 1.00 97.06 90 SER A CA 1
ATOM 723 C C . SER A 1 90 ? 10.541 1.977 -0.842 1.00 97.06 90 SER A C 1
ATOM 725 O O . SER A 1 90 ? 9.760 1.387 -0.094 1.00 97.06 90 SER A O 1
ATOM 727 N N . LEU A 1 91 ? 11.605 2.638 -0.371 1.00 97.00 91 LEU A N 1
ATOM 728 C CA . LEU A 1 91 ? 11.900 2.747 1.061 1.00 97.00 91 LEU A CA 1
ATOM 729 C C . LEU A 1 91 ? 10.811 3.517 1.815 1.00 97.00 91 LEU A C 1
ATOM 731 O O . LEU A 1 91 ? 10.359 3.054 2.860 1.00 97.00 91 LEU A O 1
ATOM 735 N N . LEU A 1 92 ? 10.355 4.645 1.264 1.00 97.50 92 LEU A N 1
ATOM 736 C CA . LEU A 1 92 ? 9.303 5.458 1.874 1.00 97.50 92 LEU A CA 1
ATOM 737 C C . LEU A 1 92 ? 7.975 4.696 1.969 1.00 97.50 92 LEU A C 1
ATOM 739 O O . LEU A 1 92 ? 7.294 4.781 2.987 1.00 97.50 92 LEU A O 1
ATOM 743 N N . ILE A 1 93 ? 7.619 3.916 0.944 1.00 97.25 93 ILE A N 1
ATOM 744 C CA . ILE A 1 93 ? 6.426 3.059 0.972 1.00 97.25 93 ILE A CA 1
ATOM 745 C C . ILE A 1 93 ? 6.518 2.058 2.127 1.00 97.25 93 ILE A C 1
ATOM 747 O O . ILE A 1 93 ? 5.594 1.987 2.932 1.00 97.25 93 ILE A O 1
ATOM 751 N N . ARG A 1 94 ? 7.646 1.349 2.274 1.00 96.31 94 ARG A N 1
ATOM 752 C CA . ARG A 1 94 ? 7.833 0.379 3.371 1.00 96.31 94 ARG A CA 1
ATOM 753 C C . ARG A 1 94 ? 7.748 1.027 4.753 1.00 96.31 94 ARG A C 1
ATOM 755 O O . ARG A 1 94 ? 7.164 0.451 5.669 1.00 96.31 94 ARG A O 1
ATOM 762 N N . GLU A 1 95 ? 8.322 2.217 4.911 1.00 97.31 95 GLU A N 1
ATOM 763 C CA . GLU A 1 95 ? 8.231 2.985 6.156 1.00 97.31 95 GLU A CA 1
ATOM 764 C C . GLU A 1 95 ? 6.770 3.331 6.477 1.00 97.31 95 GLU A C 1
ATOM 766 O O . GLU A 1 95 ? 6.295 3.054 7.581 1.00 97.31 95 GLU A O 1
ATOM 771 N N . LYS A 1 96 ? 6.016 3.833 5.490 1.00 96.44 96 LYS A N 1
ATOM 772 C CA . LYS A 1 96 ? 4.596 4.169 5.659 1.00 96.44 96 LYS A CA 1
ATOM 773 C C . LYS A 1 96 ? 3.698 2.961 5.893 1.00 96.44 96 LYS A C 1
ATOM 775 O O . LYS A 1 96 ? 2.778 3.055 6.700 1.00 96.44 96 LYS A O 1
ATOM 780 N N . GLU A 1 97 ? 3.975 1.818 5.278 1.00 97.62 97 GLU A N 1
ATOM 781 C CA . GLU A 1 97 ? 3.273 0.563 5.576 1.00 97.62 97 GLU A CA 1
ATOM 782 C C . GLU A 1 97 ? 3.501 0.116 7.029 1.00 97.62 97 GLU A C 1
ATOM 784 O O . GLU A 1 97 ? 2.560 -0.292 7.715 1.00 97.62 97 GLU A O 1
ATOM 789 N N . SER A 1 98 ? 4.735 0.239 7.528 1.00 96.19 98 SER A N 1
ATOM 790 C CA . SER A 1 98 ? 5.076 -0.083 8.918 1.00 96.19 98 SER A CA 1
ATOM 791 C C . SER A 1 98 ? 4.404 0.865 9.920 1.00 96.19 98 SER A C 1
ATOM 793 O O . SER A 1 98 ? 3.847 0.421 10.933 1.00 96.19 98 SER A O 1
ATOM 795 N N . GLU A 1 99 ? 4.409 2.171 9.635 1.00 96.81 99 GLU A N 1
ATOM 796 C CA . GLU A 1 99 ? 3.675 3.167 10.423 1.00 96.81 99 GLU A CA 1
ATOM 797 C C . GLU A 1 99 ? 2.174 2.846 10.454 1.00 96.81 99 GLU A C 1
ATOM 799 O O . GLU A 1 99 ? 1.580 2.786 11.532 1.00 96.81 99 GLU A O 1
ATOM 804 N N . LEU A 1 100 ? 1.568 2.563 9.295 1.00 96.56 100 LEU A N 1
ATOM 805 C CA . LEU A 1 100 ? 0.144 2.252 9.183 1.00 96.56 100 LEU A CA 1
ATOM 806 C C . LEU A 1 100 ? -0.229 0.995 9.976 1.00 96.56 100 LEU A C 1
ATOM 808 O O . LEU A 1 100 ? -1.229 0.992 10.693 1.00 96.56 100 LEU A O 1
ATOM 812 N N . LYS A 1 101 ? 0.593 -0.059 9.909 1.00 95.00 101 LYS A N 1
ATOM 813 C CA . LYS A 1 101 ? 0.397 -1.278 10.707 1.00 95.00 101 LYS A CA 1
ATOM 814 C C . LYS A 1 101 ? 0.406 -0.975 12.207 1.00 95.00 101 LYS A C 1
ATOM 816 O O . LYS A 1 101 ? -0.442 -1.479 12.942 1.00 95.00 101 LYS A O 1
ATOM 821 N N . THR A 1 102 ? 1.333 -0.128 12.650 1.00 95.56 102 THR A N 1
ATOM 822 C CA . THR A 1 102 ? 1.440 0.286 14.056 1.00 95.56 102 THR A CA 1
ATOM 823 C C . THR A 1 102 ? 0.219 1.092 14.494 1.00 95.56 102 THR A C 1
ATOM 825 O O . THR A 1 102 ? -0.344 0.834 15.557 1.00 95.56 102 THR A O 1
ATOM 828 N N . VAL A 1 103 ? -0.217 2.051 13.674 1.00 95.75 103 VAL A N 1
ATOM 829 C CA . VAL A 1 103 ? -1.405 2.870 13.950 1.00 95.75 103 VAL A CA 1
ATOM 830 C C . VAL A 1 103 ? -2.664 2.008 13.996 1.00 95.75 103 VAL A C 1
ATOM 832 O O . VAL A 1 103 ? -3.450 2.149 14.927 1.00 95.75 103 VAL A O 1
ATOM 835 N N . ASN A 1 104 ? -2.829 1.070 13.063 1.00 93.38 104 ASN A N 1
ATOM 836 C CA . ASN A 1 104 ? -3.972 0.157 13.053 1.00 93.38 104 ASN A CA 1
ATOM 837 C C . ASN A 1 104 ? -4.011 -0.744 14.295 1.00 93.38 104 ASN A C 1
ATOM 839 O O . ASN A 1 104 ? -5.090 -0.938 14.851 1.00 93.38 104 ASN A O 1
ATOM 843 N N . SER A 1 105 ? -2.860 -1.242 14.769 1.00 91.81 105 SER A N 1
ATOM 844 C CA . SER A 1 105 ? -2.789 -1.986 16.040 1.00 91.81 105 SER A CA 1
ATOM 845 C C . SER A 1 105 ? -3.282 -1.128 17.204 1.00 91.81 105 SER A C 1
ATOM 847 O O . SER A 1 105 ? -4.203 -1.518 17.917 1.00 91.81 105 SER A O 1
ATOM 849 N N . LYS A 1 106 ? -2.747 0.094 17.332 1.00 93.50 106 LYS A N 1
ATOM 850 C CA . LYS A 1 106 ? -3.137 1.035 18.393 1.00 93.50 106 LYS A CA 1
ATOM 851 C C . LYS A 1 106 ? -4.614 1.417 18.325 1.00 93.50 106 LYS A C 1
ATOM 853 O O . LYS A 1 106 ? -5.251 1.569 19.362 1.00 93.50 106 LYS A O 1
ATOM 858 N N . LEU A 1 107 ? -5.169 1.574 17.123 1.00 91.31 107 LEU A N 1
ATOM 859 C CA . LEU A 1 107 ? -6.589 1.863 16.933 1.00 91.31 107 LEU A CA 1
ATOM 860 C C . LEU A 1 107 ? -7.460 0.675 17.371 1.00 91.31 107 LEU A C 1
ATOM 862 O O . LEU A 1 107 ? -8.475 0.878 18.034 1.00 91.31 107 LEU A O 1
ATOM 866 N N . GLY A 1 108 ? -7.054 -0.556 17.040 1.00 89.31 108 GLY A N 1
ATOM 867 C CA . GLY A 1 108 ? -7.726 -1.775 17.496 1.00 89.31 108 GLY A CA 1
ATOM 868 C C . GLY A 1 108 ? -7.710 -1.916 19.021 1.00 89.31 108 GLY A C 1
ATOM 869 O O . GLY A 1 108 ? -8.746 -2.175 19.637 1.00 89.31 108 GLY A O 1
ATOM 870 N N . GLU A 1 109 ? -6.562 -1.658 19.647 1.00 89.56 109 GLU A N 1
ATOM 871 C CA . GLU A 1 109 ? -6.425 -1.617 21.108 1.00 89.56 109 GLU A CA 1
ATOM 872 C C . GLU A 1 109 ? -7.327 -0.535 21.722 1.00 89.56 109 GLU A C 1
ATOM 874 O O . GLU A 1 109 ? -8.097 -0.816 22.640 1.00 89.56 109 GLU A O 1
ATOM 879 N N . ALA A 1 110 ? -7.305 0.686 21.176 1.00 90.50 110 ALA A N 1
ATOM 880 C CA . ALA A 1 110 ? -8.119 1.802 21.654 1.00 90.50 110 ALA A CA 1
ATOM 881 C C . ALA A 1 110 ? -9.626 1.524 21.545 1.00 90.50 110 ALA A C 1
ATOM 883 O O . ALA A 1 110 ? -10.366 1.810 22.487 1.00 90.50 110 ALA A O 1
ATOM 884 N N . ARG A 1 111 ? -10.076 0.916 20.438 1.00 91.19 111 ARG A N 1
ATOM 885 C CA . ARG A 1 111 ? -11.460 0.445 20.272 1.00 91.19 111 ARG A CA 1
ATOM 886 C C . ARG A 1 111 ? -11.844 -0.513 21.394 1.00 91.19 111 ARG A C 1
ATOM 888 O O . ARG A 1 111 ? -12.865 -0.317 22.047 1.00 91.19 111 ARG A O 1
ATOM 895 N N . THR A 1 112 ? -11.013 -1.521 21.637 1.00 91.88 112 THR A N 1
ATOM 896 C CA . THR A 1 112 ? -11.314 -2.549 22.639 1.00 91.88 112 THR A CA 1
ATOM 897 C C . THR A 1 112 ? -11.346 -1.950 24.050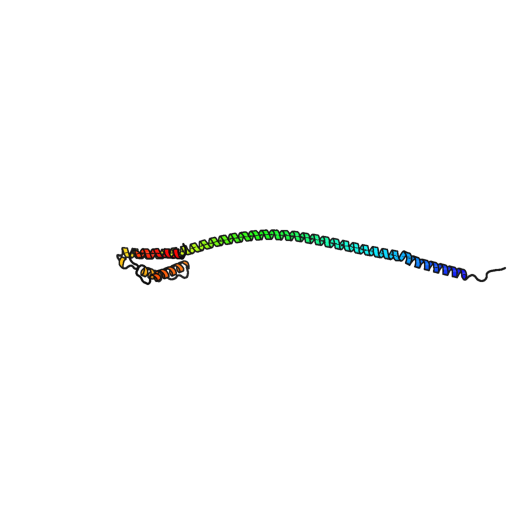 1.00 91.88 112 THR A C 1
ATOM 899 O O . THR A 1 112 ? -12.234 -2.261 24.843 1.00 91.88 112 THR A O 1
ATOM 902 N N . ILE A 1 113 ? -10.444 -1.008 24.351 1.00 91.88 113 ILE A N 1
ATOM 903 C CA . ILE A 1 113 ? -10.443 -0.247 25.610 1.00 91.88 113 ILE A CA 1
ATOM 904 C C . ILE A 1 113 ? -11.720 0.595 25.761 1.00 91.88 113 ILE A C 1
ATOM 906 O O . ILE A 1 113 ? -12.292 0.631 26.850 1.00 91.88 113 ILE A O 1
ATOM 910 N N . ALA A 1 114 ? -12.197 1.251 24.699 1.00 93.25 114 ALA A N 1
ATOM 911 C CA . ALA A 1 114 ? -13.427 2.045 24.740 1.00 93.25 114 ALA A CA 1
ATOM 912 C C . ALA A 1 114 ? -14.653 1.185 25.094 1.00 93.25 114 ALA A C 1
ATOM 914 O O . ALA A 1 114 ? -15.427 1.551 25.984 1.00 93.25 114 ALA A O 1
ATOM 915 N N . VAL A 1 115 ? -14.779 0.004 24.478 1.00 94.75 115 VAL A N 1
ATOM 916 C CA . VAL A 1 115 ? -15.848 -0.957 24.795 1.00 94.75 115 VAL A CA 1
ATOM 917 C C . VAL A 1 115 ? -15.725 -1.450 26.240 1.00 94.75 115 VAL A C 1
ATOM 919 O O . VAL A 1 115 ? -16.705 -1.428 26.985 1.00 94.75 115 VAL A O 1
ATOM 922 N N . ILE A 1 116 ? -14.515 -1.806 26.691 1.00 95.12 116 ILE A N 1
ATOM 923 C CA . ILE A 1 116 ? -14.261 -2.213 28.085 1.00 95.12 116 ILE A CA 1
ATOM 924 C C . ILE A 1 116 ? -14.653 -1.114 29.071 1.00 95.12 116 ILE A C 1
ATOM 926 O O . ILE A 1 116 ? -15.266 -1.413 30.092 1.00 95.12 116 ILE A O 1
ATOM 930 N N . ASN A 1 117 ? -14.347 0.152 28.786 1.00 94.12 117 ASN A N 1
ATOM 931 C CA . ASN A 1 117 ? -14.737 1.266 29.651 1.00 94.12 117 ASN A CA 1
ATOM 932 C C . ASN A 1 117 ? -16.260 1.369 29.784 1.00 94.12 117 ASN A C 1
ATOM 934 O O . ASN A 1 117 ? -16.770 1.608 30.880 1.00 94.12 117 ASN A O 1
ATOM 938 N N . LYS A 1 118 ? -17.002 1.121 28.699 1.00 93.94 118 LYS A N 1
ATOM 939 C CA . LYS A 1 118 ? -18.466 1.080 28.749 1.00 93.94 118 LYS A CA 1
ATOM 940 C C . LYS A 1 118 ? -18.994 -0.134 29.519 1.00 93.94 118 LYS A C 1
ATOM 942 O O . LYS A 1 118 ? -19.955 -0.008 30.276 1.00 93.94 118 LYS A O 1
ATOM 947 N N . LEU A 1 119 ? -18.351 -1.291 29.394 1.00 95.44 119 LEU A N 1
ATOM 948 C CA . LEU A 1 119 ? -18.681 -2.469 30.200 1.00 95.44 119 LEU A CA 1
ATOM 949 C C . LEU A 1 119 ? -18.374 -2.256 31.690 1.00 95.44 119 LEU A C 1
ATOM 951 O O . LEU A 1 119 ? -19.179 -2.648 32.533 1.00 95.44 119 LEU A O 1
ATOM 955 N N . ASN A 1 120 ? -17.275 -1.574 32.021 1.00 95.69 120 ASN A N 1
ATOM 956 C CA . ASN A 1 120 ? -16.954 -1.169 33.391 1.00 95.69 120 ASN A CA 1
ATOM 957 C C . ASN A 1 120 ? -18.019 -0.217 33.950 1.00 95.69 120 ASN A C 1
ATOM 959 O O . ASN A 1 120 ? -18.441 -0.381 35.089 1.00 95.69 120 ASN A O 1
ATOM 963 N N . TYR A 1 121 ? -18.538 0.711 33.139 1.00 94.75 121 TYR A N 1
ATOM 964 C CA . TYR A 1 121 ? -19.673 1.545 33.540 1.00 94.75 121 TYR A CA 1
ATOM 965 C C . TYR A 1 121 ? -20.904 0.702 33.917 1.00 94.75 121 TYR A C 1
ATOM 967 O O . TYR A 1 121 ? -21.533 0.958 34.945 1.00 94.75 121 TYR A O 1
ATOM 975 N N . TYR A 1 122 ? -21.251 -0.323 33.129 1.00 94.88 122 TYR A N 1
ATOM 976 C CA . TYR A 1 122 ? -22.360 -1.220 33.475 1.00 94.88 122 TYR A CA 1
ATOM 977 C C . TYR A 1 122 ? -22.077 -2.032 34.744 1.00 94.88 122 TYR A C 1
ATOM 979 O O . TYR A 1 122 ? -22.953 -2.120 35.606 1.00 94.88 122 TYR A O 1
ATOM 987 N N . MET A 1 123 ? -20.859 -2.564 34.893 1.00 96.62 123 MET A N 1
ATOM 988 C CA . MET A 1 123 ? -20.401 -3.230 36.117 1.00 96.62 123 MET A CA 1
ATOM 989 C C . MET A 1 123 ? -20.607 -2.325 37.340 1.00 96.62 123 MET A C 1
ATOM 991 O O . MET A 1 123 ? -21.267 -2.732 38.296 1.00 96.62 123 MET A O 1
ATOM 995 N N . ASP A 1 124 ? -20.129 -1.081 37.289 1.00 96.88 124 ASP A N 1
ATOM 996 C CA . ASP A 1 124 ? -20.264 -0.119 38.384 1.00 96.88 124 ASP A CA 1
ATOM 997 C C . ASP A 1 124 ? -21.732 0.178 38.700 1.00 96.88 124 ASP A C 1
ATOM 999 O O . ASP A 1 124 ? -22.113 0.287 39.867 1.00 96.88 124 ASP A O 1
ATOM 1003 N N . LYS A 1 125 ? -22.599 0.293 37.686 1.00 95.50 125 LYS A N 1
ATOM 1004 C CA . LYS A 1 125 ? -24.040 0.496 37.903 1.00 95.50 125 LYS A CA 1
ATOM 1005 C C . LYS A 1 125 ? -24.691 -0.686 38.611 1.00 95.50 125 LYS A C 1
ATOM 1007 O O . LYS A 1 125 ? -25.518 -0.452 39.494 1.00 95.50 125 LYS A O 1
ATOM 1012 N N . ILE A 1 126 ? -24.330 -1.915 38.248 1.00 95.31 126 ILE A N 1
ATOM 1013 C CA . ILE A 1 126 ? -24.851 -3.134 38.881 1.00 95.31 126 ILE A CA 1
ATOM 1014 C C . ILE A 1 126 ? -24.355 -3.231 40.329 1.00 95.31 126 I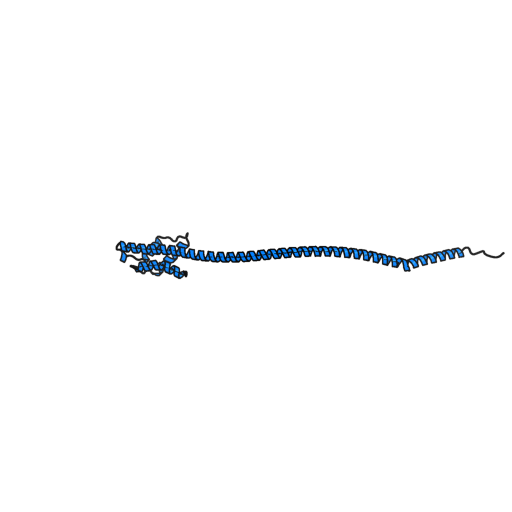LE A C 1
ATOM 1016 O O . ILE A 1 126 ? -25.166 -3.430 41.235 1.00 95.31 126 ILE A O 1
ATOM 1020 N N . ILE A 1 127 ? -23.056 -3.013 40.569 1.00 95.50 127 ILE A N 1
ATOM 1021 C CA . ILE A 1 127 ? -22.467 -3.023 41.918 1.00 95.50 127 ILE A CA 1
ATOM 1022 C C . ILE A 1 127 ? -23.126 -1.958 42.797 1.00 95.50 127 ILE A C 1
ATOM 1024 O O . ILE A 1 127 ? -23.561 -2.262 43.905 1.00 95.50 127 ILE A O 1
ATOM 1028 N N . ASN A 1 128 ? -23.267 -0.727 42.303 1.00 95.31 128 ASN A N 1
ATOM 1029 C CA . ASN A 1 128 ? -23.917 0.348 43.053 1.00 95.31 128 ASN A CA 1
ATOM 1030 C C . ASN A 1 128 ? -25.393 0.045 43.348 1.00 95.31 128 ASN A C 1
ATOM 1032 O O . ASN A 1 128 ? -25.864 0.332 44.448 1.00 95.31 128 ASN A O 1
ATOM 1036 N N . GLY A 1 129 ? -26.115 -0.574 42.406 1.00 94.25 129 GLY A N 1
ATOM 1037 C CA . GLY A 1 129 ? -27.478 -1.058 42.635 1.00 94.25 129 GLY A CA 1
ATOM 1038 C C . GLY A 1 129 ? -27.541 -2.086 43.769 1.00 94.25 129 GLY A C 1
ATOM 1039 O O . GLY A 1 129 ? -28.378 -1.970 44.668 1.00 94.25 129 GLY A O 1
ATOM 1040 N N . TYR A 1 130 ? -26.606 -3.041 43.784 1.00 94.94 130 TYR A N 1
ATOM 1041 C CA . TYR A 1 130 ? -26.506 -4.035 44.852 1.00 94.94 130 TYR A CA 1
ATOM 1042 C C . TYR A 1 130 ? -26.155 -3.395 46.202 1.00 94.94 130 TYR A C 1
ATOM 1044 O O . TYR A 1 130 ? -26.830 -3.661 47.197 1.00 94.94 130 TYR A O 1
ATOM 1052 N N . LEU A 1 131 ? -25.167 -2.498 46.248 1.00 93.88 131 LEU A N 1
ATOM 1053 C CA . LEU A 1 131 ? -24.788 -1.778 47.468 1.00 93.88 131 LEU A CA 1
ATOM 1054 C C . LEU A 1 131 ? -25.956 -0.963 48.036 1.00 93.88 131 LEU A C 1
ATOM 1056 O O . LEU A 1 131 ? -26.206 -1.007 49.239 1.00 93.88 131 LEU A O 1
ATOM 1060 N N . LEU A 1 132 ? -26.725 -0.286 47.180 1.00 94.38 132 LEU A N 1
ATOM 1061 C CA . LEU A 1 132 ? -27.931 0.429 47.596 1.00 94.38 132 LEU A CA 1
ATOM 1062 C C . LEU A 1 132 ? -28.993 -0.525 48.166 1.00 94.38 132 LEU A C 1
ATOM 1064 O O . LEU A 1 132 ? -29.677 -0.199 49.136 1.00 94.38 132 LEU A O 1
ATOM 1068 N N . SER A 1 133 ? -29.130 -1.727 47.603 1.00 93.69 133 SER A N 1
ATOM 1069 C CA . SER A 1 133 ? -30.034 -2.740 48.158 1.00 93.69 133 SER A CA 1
ATOM 1070 C C . SER A 1 133 ? -29.610 -3.186 49.563 1.00 93.69 133 SER A C 1
ATOM 1072 O O . SER A 1 133 ? -30.466 -3.403 50.420 1.00 93.69 133 SER A O 1
ATOM 1074 N N . ILE A 1 134 ? -28.301 -3.263 49.831 1.00 92.56 134 ILE A N 1
ATOM 1075 C CA . ILE A 1 134 ? -27.766 -3.587 51.157 1.00 92.56 134 ILE A CA 1
ATOM 1076 C C . ILE A 1 134 ? -28.102 -2.467 52.141 1.00 92.56 134 ILE A C 1
ATOM 1078 O O . ILE A 1 134 ? -28.678 -2.738 53.195 1.00 92.56 134 ILE A O 1
ATOM 1082 N N . THR A 1 135 ? -27.800 -1.214 51.794 1.00 93.56 135 THR A N 1
ATOM 1083 C CA . THR A 1 135 ? -28.012 -0.067 52.695 1.00 93.56 135 THR A CA 1
ATOM 1084 C C . THR A 1 135 ? -29.488 0.213 52.971 1.00 93.56 135 THR A C 1
ATOM 1086 O O . THR A 1 135 ? -29.824 0.747 54.024 1.00 93.56 135 THR A O 1
ATOM 1089 N N . THR A 1 136 ? -30.385 -0.192 52.069 1.00 93.44 136 THR A N 1
ATOM 1090 C CA . THR A 1 136 ? -31.844 -0.046 52.225 1.00 93.44 136 THR A CA 1
ATOM 1091 C C . THR A 1 136 ? -32.533 -1.265 52.854 1.00 93.44 136 THR A C 1
ATOM 1093 O O . THR A 1 136 ? -33.761 -1.303 52.917 1.00 93.44 136 THR A O 1
ATOM 1096 N N . GLY A 1 137 ? -31.781 -2.277 53.308 1.00 90.44 137 GLY A N 1
ATOM 1097 C CA . GLY A 1 137 ? -32.340 -3.493 53.919 1.00 90.44 137 GLY A CA 1
ATOM 1098 C C . GLY A 1 137 ? -33.034 -4.443 52.930 1.00 90.44 137 GLY A C 1
ATOM 1099 O O . GLY A 1 137 ? -33.715 -5.381 53.336 1.00 90.44 137 GLY A O 1
ATOM 1100 N N . LYS A 1 138 ? -32.851 -4.227 51.624 1.00 89.94 138 LYS A N 1
ATOM 1101 C CA . LYS A 1 138 ? -33.456 -4.983 50.515 1.00 89.94 138 LYS A CA 1
ATOM 1102 C C . LYS A 1 138 ? -32.512 -6.019 49.891 1.00 89.94 138 LYS A C 1
ATOM 1104 O O . LYS A 1 138 ? -32.815 -6.549 48.821 1.00 89.94 138 LYS A O 1
ATOM 1109 N N . ARG A 1 139 ? -31.403 -6.357 50.561 1.00 86.94 139 ARG A N 1
ATOM 1110 C CA . ARG A 1 139 ? -30.352 -7.273 50.064 1.00 86.94 139 ARG A CA 1
ATOM 1111 C C . ARG A 1 139 ? -30.903 -8.566 49.449 1.00 86.94 139 ARG A C 1
ATOM 1113 O O . ARG A 1 139 ? -30.502 -8.941 48.357 1.00 86.94 139 ARG A O 1
ATOM 1120 N N . ASN A 1 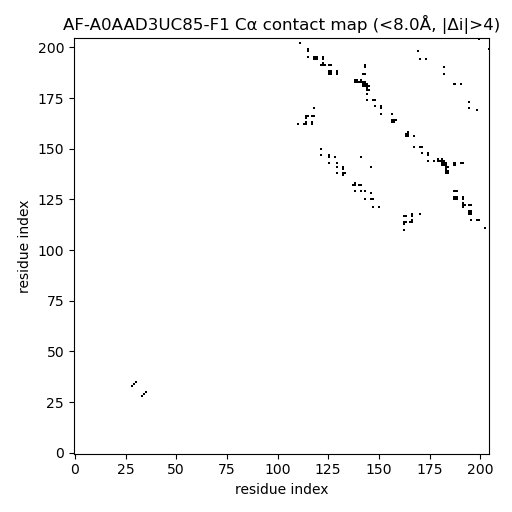140 ? -31.850 -9.222 50.121 1.00 83.88 140 ASN A N 1
ATOM 1121 C CA . ASN A 1 140 ? -32.387 -10.526 49.695 1.00 83.88 140 ASN A CA 1
ATOM 1122 C C . ASN A 1 140 ? -33.337 -10.431 48.485 1.00 83.88 140 ASN A C 1
ATOM 1124 O O . ASN A 1 140 ? -33.665 -11.434 47.846 1.00 83.88 140 ASN A O 1
ATOM 1128 N N . THR A 1 141 ? -33.802 -9.222 48.174 1.00 87.50 141 THR A N 1
ATOM 1129 C CA . THR A 1 141 ? -34.718 -8.969 47.056 1.00 87.50 141 THR A CA 1
ATOM 1130 C C . THR A 1 141 ? -33.996 -8.543 45.786 1.00 87.50 141 THR A C 1
ATOM 1132 O O . THR A 1 141 ? -34.575 -8.678 44.717 1.00 87.50 141 THR A O 1
ATOM 1135 N N . PHE A 1 142 ? -32.740 -8.095 45.884 1.00 93.38 142 PHE A N 1
ATOM 1136 C CA . PHE A 1 142 ? -31.963 -7.676 44.724 1.00 93.38 142 PHE A CA 1
ATOM 1137 C C . PHE A 1 142 ? -31.643 -8.858 43.802 1.00 93.38 142 PHE A C 1
ATOM 1139 O O . PHE A 1 142 ? -31.206 -9.915 44.265 1.00 93.38 142 PHE A O 1
ATOM 1146 N N . ASP A 1 143 ? -31.852 -8.651 42.505 1.00 94.94 143 ASP A N 1
ATOM 1147 C CA . ASP A 1 143 ? -31.434 -9.543 41.431 1.00 94.94 143 ASP A CA 1
ATOM 1148 C C . ASP A 1 143 ? -30.574 -8.755 40.438 1.00 94.94 143 ASP A C 1
ATOM 1150 O O . ASP A 1 143 ? -31.032 -7.797 39.810 1.00 94.94 143 ASP A O 1
ATOM 1154 N N . ALA A 1 144 ? -29.307 -9.145 40.316 1.00 94.31 144 ALA A N 1
ATOM 1155 C CA . ALA A 1 144 ? -28.353 -8.490 39.434 1.00 94.31 144 ALA A CA 1
ATOM 1156 C C . ALA A 1 144 ? -28.719 -8.655 37.950 1.00 94.31 144 ALA A C 1
ATOM 1158 O O . ALA A 1 144 ? -28.449 -7.747 37.160 1.00 94.31 144 ALA A O 1
ATOM 1159 N N . VAL A 1 145 ? -29.353 -9.775 37.577 1.00 94.88 145 VAL A N 1
ATOM 1160 C CA . VAL A 1 145 ? -29.765 -10.053 36.192 1.00 94.88 145 VAL A CA 1
ATOM 1161 C C . VAL A 1 145 ? -30.939 -9.154 35.821 1.00 94.88 145 VAL A C 1
ATOM 1163 O O . VAL A 1 145 ? -30.849 -8.414 34.845 1.00 94.88 145 VAL A O 1
ATOM 1166 N N . GLU A 1 146 ? -31.983 -9.118 36.653 1.00 94.31 146 GLU A N 1
ATOM 1167 C CA . GLU A 1 146 ? -33.138 -8.226 36.465 1.00 94.31 146 GLU A CA 1
ATOM 1168 C C . GLU A 1 146 ? -32.714 -6.747 36.436 1.00 94.31 146 GLU A C 1
ATOM 1170 O O . GLU A 1 146 ? -33.168 -5.959 35.601 1.00 94.31 146 GLU A O 1
ATOM 1175 N N . TYR A 1 147 ? -31.799 -6.349 37.324 1.00 94.31 147 TYR A N 1
ATOM 1176 C CA . TYR A 1 147 ? -31.272 -4.988 37.334 1.00 94.31 147 TYR A CA 1
ATOM 1177 C C . TYR A 1 147 ? -30.531 -4.657 36.029 1.00 94.31 147 TYR A C 1
ATOM 1179 O O . TYR A 1 147 ? -30.747 -3.587 35.455 1.00 94.31 147 TYR A O 1
ATOM 1187 N N . ALA A 1 148 ? -29.704 -5.574 35.518 1.00 93.62 148 ALA A N 1
ATOM 1188 C CA . ALA A 1 148 ? -29.014 -5.409 34.240 1.00 93.62 148 ALA A CA 1
ATOM 1189 C C . ALA A 1 148 ? -29.983 -5.367 33.041 1.00 93.62 148 ALA A C 1
ATOM 1191 O O . ALA A 1 148 ? -29.802 -4.548 32.139 1.00 93.62 148 ALA A O 1
ATOM 1192 N N . GLU A 1 149 ? -31.056 -6.162 33.047 1.00 93.44 149 GLU A N 1
ATOM 1193 C CA . GLU A 1 149 ? -32.131 -6.061 32.050 1.00 93.44 149 GLU A CA 1
ATOM 1194 C C . GLU A 1 149 ? -32.796 -4.681 32.067 1.00 93.44 149 GLU A C 1
ATOM 1196 O O . GLU A 1 149 ? -33.087 -4.103 31.019 1.00 93.44 149 GLU A O 1
ATOM 1201 N N . ASN A 1 150 ? -33.014 -4.113 33.252 1.00 92.50 150 ASN A N 1
ATOM 1202 C CA . ASN A 1 150 ? -33.567 -2.769 33.385 1.00 92.50 150 ASN A CA 1
ATOM 1203 C C . ASN A 1 150 ? -32.571 -1.679 32.943 1.00 92.50 150 ASN A C 1
ATOM 1205 O O . ASN A 1 150 ? -32.983 -0.678 32.346 1.00 92.50 150 ASN A O 1
ATOM 1209 N N . LEU A 1 151 ? -31.261 -1.882 33.132 1.00 91.69 151 LEU A N 1
ATOM 1210 C CA . LEU A 1 151 ? -30.234 -1.018 32.535 1.00 91.69 151 LEU A CA 1
ATOM 1211 C C . LEU A 1 151 ? -30.310 -1.030 31.000 1.00 91.69 151 LEU A C 1
ATOM 1213 O O . LEU A 1 151 ? -30.281 0.040 30.394 1.00 91.69 151 LEU A O 1
ATOM 1217 N N . LEU A 1 152 ? -30.498 -2.201 30.380 1.00 90.56 152 LEU A N 1
ATOM 1218 C CA . LEU A 1 152 ? -30.649 -2.348 28.922 1.00 90.56 152 LEU A CA 1
ATOM 1219 C C . LEU A 1 152 ? -31.926 -1.698 28.359 1.00 90.56 152 LEU A C 1
ATOM 1221 O O . LEU A 1 152 ? -31.975 -1.380 27.173 1.00 90.56 152 LEU A O 1
ATOM 1225 N N . LYS A 1 153 ? -32.967 -1.513 29.181 1.00 88.19 153 LYS A N 1
ATOM 1226 C CA . LYS A 1 153 ? -34.201 -0.798 28.796 1.00 88.19 153 LYS A CA 1
ATOM 1227 C C . LYS A 1 153 ? -34.046 0.720 28.893 1.00 88.19 153 LYS A C 1
ATOM 1229 O O . LYS A 1 153 ? -34.667 1.455 28.131 1.00 88.19 153 LYS A O 1
ATOM 1234 N N . THR A 1 154 ? -33.259 1.186 29.862 1.00 83.56 154 THR A N 1
ATOM 1235 C CA . THR A 1 154 ? -33.056 2.619 30.139 1.00 83.56 154 THR A CA 1
ATOM 1236 C C . THR A 1 154 ? -31.952 3.234 29.286 1.00 83.56 154 THR A C 1
ATOM 1238 O O . THR A 1 154 ? -32.017 4.420 28.971 1.00 83.56 154 THR A O 1
ATOM 1241 N N . HIS A 1 155 ? -30.975 2.433 28.867 1.00 76.00 155 HIS A N 1
ATOM 1242 C CA . HIS A 1 155 ? -29.938 2.820 27.920 1.00 76.00 155 HIS A CA 1
ATOM 1243 C C . HIS A 1 155 ? -30.338 2.279 26.549 1.00 76.00 155 HIS A C 1
ATOM 1245 O O . HIS A 1 155 ? -30.319 1.070 26.331 1.00 76.00 155 HIS A O 1
ATOM 1251 N N . LYS A 1 156 ? -30.775 3.163 25.647 1.00 68.12 156 LYS A N 1
ATOM 1252 C CA . LYS A 1 156 ? -31.114 2.768 24.276 1.00 68.12 156 LYS A CA 1
ATOM 1253 C C . LYS A 1 156 ? -29.852 2.354 23.523 1.00 68.12 156 LYS A C 1
ATOM 1255 O O . LYS A 1 156 ? -28.775 2.881 23.791 1.00 68.12 156 LYS A O 1
ATOM 1260 N N . GLN A 1 157 ? -30.043 1.443 22.574 1.00 68.25 157 GLN A N 1
ATOM 1261 C CA . GLN A 1 157 ? -29.124 1.210 21.468 1.00 68.25 157 GLN A CA 1
ATOM 1262 C C . GLN A 1 157 ? -28.842 2.573 20.814 1.00 68.25 157 GLN A C 1
ATOM 1264 O O . GLN A 1 157 ? -29.778 3.240 20.364 1.00 68.25 157 GLN A O 1
ATOM 1269 N N . ASP A 1 158 ? -27.605 3.052 20.917 1.00 66.44 158 ASP A N 1
ATOM 1270 C CA . ASP A 1 158 ? -27.199 4.355 20.393 1.00 66.44 158 ASP A CA 1
ATOM 1271 C C . ASP A 1 158 ? -26.387 4.117 19.125 1.00 66.44 158 ASP A C 1
ATOM 1273 O O . ASP A 1 158 ? -25.188 3.846 19.183 1.00 66.44 158 ASP A O 1
ATOM 1277 N N . ASP A 1 159 ? -27.061 4.227 17.980 1.00 64.69 159 ASP A N 1
ATOM 1278 C CA . ASP A 1 159 ? -26.469 3.987 16.661 1.00 64.69 159 ASP A CA 1
ATOM 1279 C C . ASP A 1 159 ? -25.356 4.997 16.308 1.00 64.69 159 ASP A C 1
ATOM 1281 O O . ASP A 1 159 ? -24.682 4.840 15.289 1.00 64.69 159 ASP A O 1
ATOM 1285 N N . SER A 1 160 ? -25.154 6.048 17.116 1.00 78.38 160 SER A N 1
ATOM 1286 C CA . SER A 1 160 ? -24.144 7.076 16.850 1.00 78.38 160 SER A CA 1
ATOM 1287 C C . SER A 1 160 ? -22.736 6.717 17.338 1.00 78.38 160 SER A C 1
ATOM 1289 O O . SER A 1 160 ? -21.760 7.206 16.762 1.00 78.38 160 SER A O 1
ATOM 1291 N N . ASP A 1 161 ? -22.606 5.847 18.349 1.00 85.25 161 ASP A N 1
ATOM 1292 C CA . ASP A 1 161 ? -21.316 5.430 18.911 1.00 85.25 161 ASP A CA 1
ATOM 1293 C C . ASP A 1 161 ? -21.137 3.902 18.798 1.00 85.25 161 ASP A C 1
ATOM 1295 O O . ASP A 1 161 ? -21.703 3.146 19.598 1.00 85.25 161 ASP A O 1
ATOM 1299 N N . PRO A 1 162 ? -20.302 3.421 17.855 1.00 86.88 162 PRO A N 1
ATOM 1300 C CA . PRO A 1 162 ? -20.124 1.992 17.613 1.00 86.88 162 PRO A CA 1
ATOM 1301 C C . PRO A 1 162 ? -19.547 1.240 18.821 1.00 86.88 162 PRO A C 1
ATOM 1303 O O . PRO A 1 162 ? -19.761 0.035 18.945 1.00 86.88 162 PRO A O 1
ATOM 1306 N N . TYR A 1 163 ? -18.832 1.916 19.726 1.00 89.75 163 TYR A N 1
ATOM 1307 C CA . TYR A 1 163 ? -18.263 1.282 20.918 1.00 89.75 163 TYR A CA 1
ATOM 1308 C C . TYR A 1 163 ? -19.324 1.074 22.001 1.00 89.75 163 TYR A C 1
ATOM 1310 O O . TYR A 1 163 ? -19.331 0.048 22.686 1.00 89.75 163 TYR A O 1
ATOM 1318 N N . ASN A 1 164 ? -20.247 2.031 22.139 1.00 89.44 164 ASN A N 1
ATOM 1319 C CA . ASN A 1 164 ? -21.406 1.874 23.017 1.00 89.44 164 ASN A CA 1
ATOM 1320 C C . ASN A 1 164 ? -22.317 0.762 22.518 1.00 89.44 164 ASN A C 1
ATOM 1322 O O . ASN A 1 164 ? -22.817 -0.022 23.328 1.00 89.44 164 ASN A O 1
ATOM 1326 N N . GLU A 1 165 ? -22.486 0.685 21.203 1.00 90.75 165 GLU A N 1
ATOM 1327 C CA . GLU A 1 165 ? -23.297 -0.335 20.566 1.00 90.75 165 GLU A CA 1
ATOM 1328 C C . GLU A 1 165 ? -22.752 -1.741 20.808 1.00 90.75 165 GLU A C 1
ATOM 1330 O O . GLU A 1 165 ? -23.456 -2.637 21.278 1.00 90.75 165 GLU A O 1
ATOM 1335 N N . GLU A 1 166 ? -21.455 -1.922 20.584 1.00 92.69 166 GLU A N 1
ATOM 1336 C CA . GLU A 1 166 ? -20.786 -3.192 20.834 1.00 92.69 166 GLU A CA 1
ATOM 1337 C C . GLU A 1 166 ? -20.887 -3.612 22.312 1.00 92.69 166 GLU A C 1
ATOM 1339 O O . GLU A 1 166 ? -21.233 -4.759 22.615 1.00 92.69 166 GLU A O 1
ATOM 1344 N N . ALA A 1 167 ? -20.677 -2.675 23.245 1.00 93.81 167 ALA A N 1
ATOM 1345 C CA . ALA A 1 167 ? -20.839 -2.924 24.677 1.00 93.81 167 ALA A CA 1
ATOM 1346 C C . ALA A 1 167 ? -22.284 -3.300 25.048 1.00 93.81 167 ALA A C 1
ATOM 1348 O O . ALA A 1 167 ? -22.502 -4.176 25.890 1.00 93.81 167 ALA A O 1
ATOM 1349 N N . TYR A 1 168 ? -23.275 -2.645 24.435 1.00 93.44 168 TYR A N 1
ATOM 1350 C CA . TYR A 1 168 ? -24.695 -2.918 24.645 1.00 93.44 168 TYR A CA 1
ATOM 1351 C C . TYR A 1 168 ? -25.069 -4.326 24.172 1.00 93.44 168 TYR A C 1
ATOM 1353 O O . TYR A 1 168 ? -25.652 -5.101 24.936 1.00 93.44 168 TYR A O 1
ATOM 1361 N N . ILE A 1 169 ? -24.683 -4.689 22.944 1.00 93.50 169 ILE A N 1
ATOM 1362 C CA . ILE A 1 169 ? -24.901 -6.030 22.388 1.00 93.50 169 ILE A CA 1
ATOM 1363 C C . ILE A 1 169 ? -24.240 -7.086 23.279 1.00 93.50 169 ILE A C 1
ATOM 1365 O O . ILE A 1 169 ? -24.846 -8.127 23.559 1.00 93.50 169 ILE A O 1
ATOM 1369 N N . PHE A 1 170 ? -23.019 -6.824 23.750 1.00 95.56 170 PHE A N 1
ATOM 1370 C CA . PHE A 1 170 ? -22.308 -7.744 24.629 1.00 95.56 170 PHE A CA 1
ATOM 1371 C C . PHE A 1 170 ? -23.029 -7.934 25.967 1.00 95.56 170 PHE A C 1
ATOM 1373 O O . PHE A 1 170 ? -23.284 -9.072 26.361 1.00 95.56 170 PHE A O 1
ATOM 1380 N N . LEU A 1 171 ? -23.435 -6.847 26.635 1.00 95.25 171 LEU A N 1
ATOM 1381 C CA . LEU A 1 171 ? -24.219 -6.922 27.871 1.00 95.25 171 LEU A CA 1
ATOM 1382 C C . LEU A 1 171 ? -25.532 -7.685 27.651 1.00 95.25 171 LEU A C 1
ATOM 1384 O O . LEU A 1 171 ? -25.883 -8.544 28.455 1.00 95.25 171 LEU A O 1
ATOM 1388 N N . LYS A 1 172 ? -26.237 -7.425 26.545 1.00 95.00 172 LYS A N 1
ATOM 1389 C CA . LYS A 1 172 ? -27.479 -8.123 26.190 1.00 95.00 172 LYS A CA 1
ATOM 1390 C C . LYS A 1 172 ? -27.267 -9.631 26.044 1.00 95.00 172 LYS A C 1
ATOM 1392 O O . LYS A 1 172 ? -28.038 -10.407 26.606 1.00 95.00 172 LYS A O 1
ATOM 1397 N N . ARG A 1 173 ? -26.213 -10.054 25.334 1.00 95.44 173 ARG A N 1
ATOM 1398 C CA . ARG A 1 173 ? -25.822 -11.473 25.226 1.00 95.44 173 ARG A CA 1
ATOM 1399 C C . ARG A 1 173 ? -25.469 -12.067 26.589 1.00 95.44 173 ARG A C 1
ATOM 1401 O O . ARG A 1 173 ? -25.900 -13.175 26.897 1.00 95.44 173 ARG A O 1
ATOM 1408 N N . TYR A 1 174 ? -24.700 -11.335 27.391 1.00 95.62 174 TYR A N 1
ATOM 1409 C CA . TYR A 1 174 ? -24.269 -11.773 28.713 1.00 95.62 174 TYR A CA 1
ATOM 1410 C C . TYR A 1 174 ? -25.461 -12.012 29.642 1.00 95.62 174 TYR A C 1
ATOM 1412 O O . TYR A 1 174 ? -25.595 -13.103 30.182 1.00 95.62 174 TYR A O 1
ATOM 1420 N N . VAL A 1 175 ? -26.380 -11.053 29.754 1.00 94.44 175 VAL A N 1
ATOM 1421 C CA . VAL A 1 175 ? -27.607 -11.176 30.557 1.00 94.44 175 VAL A CA 1
ATOM 1422 C C . VAL A 1 175 ? -28.474 -12.340 30.070 1.00 94.44 175 VAL A C 1
ATOM 1424 O O . VAL A 1 175 ? -28.895 -13.172 30.873 1.00 94.44 175 VAL A O 1
ATOM 1427 N N . ALA A 1 176 ? -28.665 -12.466 28.752 1.00 93.69 176 ALA A N 1
ATOM 1428 C CA . ALA A 1 176 ? -29.431 -13.567 28.171 1.00 93.69 176 ALA A CA 1
ATOM 1429 C C . ALA A 1 176 ? -28.839 -14.948 28.508 1.00 93.69 176 ALA A C 1
ATOM 1431 O O . ALA A 1 176 ? -29.592 -15.897 28.704 1.00 93.69 176 ALA A O 1
ATOM 1432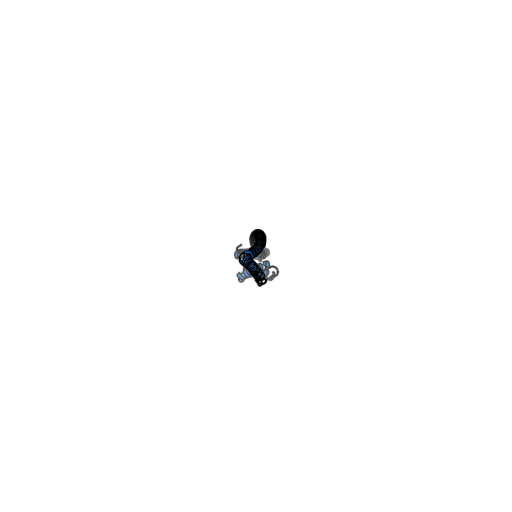 N N . SER A 1 177 ? -27.510 -15.065 28.644 1.00 94.50 177 SER A N 1
ATOM 1433 C CA . SER A 1 177 ? -26.848 -16.336 28.986 1.00 94.50 177 SER A CA 1
ATOM 1434 C C . SER A 1 177 ? -27.233 -16.893 30.363 1.00 94.50 177 SER A C 1
ATOM 1436 O O . SER A 1 177 ? -27.095 -18.093 30.599 1.00 94.50 177 SER A O 1
ATOM 1438 N N . TYR A 1 178 ? -27.769 -16.054 31.255 1.00 92.25 178 TYR A N 1
ATOM 1439 C CA . TYR A 1 178 ? -28.257 -16.480 32.565 1.00 92.25 178 TYR A CA 1
ATOM 1440 C C . TYR A 1 178 ? -29.680 -17.054 32.513 1.00 92.25 178 TYR A C 1
ATOM 1442 O O . TYR A 1 178 ? -30.119 -17.619 33.510 1.00 92.25 178 TYR A O 1
ATOM 1450 N N . ASN A 1 179 ? -30.395 -16.976 31.379 1.00 86.69 179 ASN A N 1
ATOM 1451 C CA . ASN A 1 179 ? -31.726 -17.574 31.173 1.00 86.69 179 ASN A CA 1
ATOM 1452 C C . ASN A 1 179 ? -32.736 -17.262 32.301 1.00 86.69 179 ASN A C 1
ATOM 1454 O O . ASN A 1 179 ? -33.48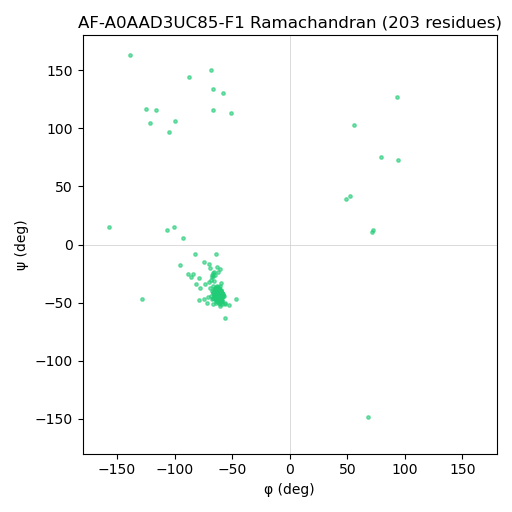5 -18.138 32.734 1.00 86.69 179 ASN A O 1
ATOM 1458 N N . GLY A 1 180 ? -32.726 -16.035 32.829 1.00 78.56 180 GLY A N 1
ATOM 1459 C CA . GLY A 1 180 ? -33.600 -15.630 33.940 1.00 78.56 180 GLY A CA 1
ATOM 1460 C C . GLY A 1 180 ? -33.235 -16.237 35.302 1.00 78.56 180 GLY A C 1
ATOM 1461 O O . GLY A 1 180 ? -34.011 -16.138 36.252 1.00 78.56 180 GLY A O 1
ATOM 1462 N N . LYS A 1 181 ? -32.064 -16.877 35.432 1.00 90.88 181 LYS A N 1
ATOM 1463 C CA . LYS A 1 181 ? -31.543 -17.334 36.721 1.00 90.88 181 LYS A CA 1
ATOM 1464 C C . LYS A 1 181 ? -31.212 -16.122 37.584 1.00 90.88 181 LYS A C 1
ATOM 1466 O O . LYS A 1 181 ? -30.280 -15.384 37.279 1.00 90.88 181 LYS A O 1
ATOM 1471 N N . LYS A 1 182 ? -31.925 -15.990 38.701 1.00 91.19 182 LYS A N 1
ATOM 1472 C CA . LYS A 1 182 ? -31.675 -14.947 39.694 1.00 91.19 182 LYS A CA 1
ATOM 1473 C C . LYS A 1 182 ? -30.245 -15.015 40.226 1.00 91.19 182 LYS A C 1
ATOM 1475 O O . LYS A 1 182 ? -29.792 -16.077 40.665 1.00 91.19 182 LYS A O 1
ATOM 1480 N N . VAL A 1 183 ? -29.568 -13.869 40.233 1.00 93.19 183 VAL A N 1
ATOM 1481 C CA . VAL A 1 183 ? -28.260 -13.698 40.873 1.00 93.19 183 VAL A CA 1
ATOM 1482 C C . VAL A 1 183 ? -28.413 -12.701 42.011 1.00 93.19 183 VAL A C 1
ATOM 1484 O O . VAL A 1 183 ? -28.738 -11.539 41.790 1.00 93.19 183 VAL A O 1
ATOM 1487 N N . SER A 1 184 ? -28.192 -13.157 43.239 1.00 91.25 184 SER A N 1
ATOM 1488 C CA . SER A 1 184 ? -28.446 -12.367 44.445 1.00 91.25 184 SER A CA 1
ATOM 1489 C C . SER A 1 184 ? -27.346 -12.543 45.476 1.00 91.25 184 SER A C 1
ATOM 1491 O O . SER A 1 184 ? -26.599 -13.518 45.438 1.00 91.25 184 SER A O 1
ATOM 1493 N N . GLY A 1 185 ? -27.278 -11.629 46.442 1.00 88.19 185 GLY A N 1
ATOM 1494 C CA . GLY A 1 185 ? -26.218 -11.659 47.443 1.00 88.19 185 GLY A CA 1
ATOM 1495 C C . GLY A 1 185 ? -24.862 -11.353 46.810 1.00 88.19 185 GLY A C 1
ATOM 1496 O O . GLY A 1 185 ? -24.781 -10.587 45.848 1.00 88.19 185 GLY A O 1
ATOM 1497 N N . ASP A 1 186 ? -23.799 -11.941 47.348 1.00 87.75 186 ASP A N 1
ATOM 1498 C CA . ASP A 1 186 ? -22.426 -11.587 46.966 1.00 87.75 186 ASP A CA 1
ATOM 1499 C C . ASP A 1 186 ? -22.085 -12.030 45.531 1.00 87.75 186 ASP A C 1
ATOM 1501 O O . ASP A 1 186 ? -21.259 -11.400 44.866 1.00 87.75 186 ASP A O 1
ATOM 1505 N N . ASP A 1 187 ? -22.838 -12.994 44.990 1.00 93.06 187 ASP A N 1
ATOM 1506 C CA . ASP A 1 187 ? -22.787 -13.389 43.579 1.00 93.06 187 ASP A CA 1
ATOM 1507 C C . ASP A 1 187 ? -23.157 -12.237 42.627 1.00 93.06 187 ASP A C 1
ATOM 1509 O O . ASP A 1 187 ? -22.752 -12.245 41.466 1.00 93.06 187 ASP A O 1
ATOM 1513 N N . SER A 1 188 ? -23.867 -11.205 43.102 1.00 92.88 188 SER A N 1
ATOM 1514 C CA . SER A 1 188 ? -24.172 -9.994 42.318 1.00 92.88 188 SER A CA 1
ATOM 1515 C C . SER A 1 188 ? -22.903 -9.236 41.928 1.00 92.88 188 SER A C 1
ATOM 1517 O O . SER A 1 188 ? -22.804 -8.704 40.821 1.00 92.88 188 SER A O 1
ATOM 1519 N N . ILE A 1 189 ? -21.913 -9.208 42.827 1.00 93.56 189 ILE A N 1
ATOM 1520 C CA . ILE A 1 189 ? -20.608 -8.594 42.564 1.00 93.56 189 ILE A CA 1
ATOM 1521 C C . ILE A 1 189 ? -19.844 -9.458 41.563 1.00 93.56 189 ILE A C 1
ATOM 1523 O O . ILE A 1 189 ? -19.306 -8.933 40.589 1.00 93.56 189 ILE A O 1
ATOM 1527 N N . ALA A 1 190 ? -19.848 -10.781 41.757 1.00 94.50 190 ALA A N 1
ATOM 1528 C CA . ALA A 1 190 ? -19.210 -11.712 40.831 1.00 94.50 190 ALA A CA 1
ATOM 1529 C C . ALA A 1 190 ? -19.795 -11.584 39.415 1.00 94.50 190 ALA A C 1
ATOM 1531 O O . ALA A 1 190 ? -19.046 -11.490 38.443 1.00 94.50 190 ALA A O 1
ATOM 1532 N N . PHE A 1 191 ? -21.120 -11.491 39.294 1.00 95.62 191 PHE A N 1
ATOM 1533 C CA . PHE A 1 191 ? -21.815 -11.255 38.030 1.00 95.62 191 PHE A CA 1
ATOM 1534 C C . PHE A 1 191 ? -21.390 -9.946 37.360 1.00 95.62 191 PHE A C 1
ATOM 1536 O O . PHE A 1 191 ? -21.110 -9.942 36.162 1.00 95.62 191 PHE A O 1
ATOM 1543 N N . ALA A 1 192 ? -21.298 -8.848 38.111 1.00 95.56 192 ALA A N 1
ATOM 1544 C CA . ALA A 1 192 ? -20.900 -7.559 37.556 1.00 95.56 192 ALA A CA 1
ATOM 1545 C C . ALA A 1 192 ? -19.436 -7.558 37.081 1.00 95.56 192 ALA A C 1
ATOM 1547 O O . ALA A 1 192 ? -19.151 -7.119 35.970 1.00 95.56 192 ALA A O 1
ATOM 1548 N N . VAL A 1 193 ? -18.512 -8.083 37.893 1.00 95.25 193 VAL A N 1
ATOM 1549 C CA . VAL A 1 193 ? -17.067 -8.110 37.589 1.00 95.25 193 VAL A CA 1
ATOM 1550 C C . VAL A 1 193 ? -16.743 -9.055 36.427 1.00 95.25 193 VAL A C 1
ATOM 1552 O O . VAL A 1 193 ? -15.815 -8.809 35.654 1.00 95.25 193 VAL A O 1
ATOM 1555 N N . THR A 1 194 ? -17.528 -10.120 36.261 1.00 95.50 194 THR A N 1
ATOM 1556 C CA . THR A 1 194 ? -17.338 -11.094 35.179 1.00 95.50 194 THR A CA 1
ATOM 1557 C C . THR A 1 194 ? -17.618 -10.494 33.796 1.00 95.50 194 THR A C 1
ATOM 1559 O O . THR A 1 194 ? -16.992 -10.908 32.823 1.00 95.50 194 THR A O 1
ATOM 1562 N N . LEU A 1 195 ? -18.481 -9.477 33.689 1.00 95.06 195 LEU A N 1
ATOM 1563 C CA . LEU A 1 195 ? -18.850 -8.845 32.417 1.00 95.06 195 LEU A CA 1
ATOM 1564 C C . LEU A 1 195 ? -17.636 -8.297 31.626 1.00 95.06 195 LEU A C 1
ATOM 1566 O O . LEU A 1 195 ? -17.374 -8.799 30.530 1.00 95.06 195 LEU A O 1
ATOM 1570 N N . PRO A 1 196 ? -16.861 -7.311 32.128 1.00 95.44 196 PRO A N 1
ATOM 1571 C CA . PRO A 1 196 ? -15.693 -6.806 31.403 1.00 95.44 196 PRO A CA 1
ATOM 1572 C C . PRO A 1 196 ? -14.575 -7.853 31.289 1.00 95.44 196 PRO A C 1
ATOM 1574 O O . PRO A 1 196 ? -13.794 -7.817 30.338 1.00 95.44 196 PRO A O 1
ATOM 1577 N N . PHE A 1 197 ? -14.491 -8.800 32.229 1.00 94.69 197 PHE A N 1
ATOM 1578 C CA . PHE A 1 197 ? -13.509 -9.884 32.186 1.00 94.69 197 PHE A CA 1
ATOM 1579 C C . PHE A 1 197 ? -13.751 -10.845 31.014 1.00 94.69 197 PHE A C 1
ATOM 1581 O O . PHE A 1 197 ? -12.816 -11.170 30.282 1.00 94.69 197 PHE A O 1
ATOM 1588 N N . LEU A 1 198 ? -14.998 -11.271 30.793 1.00 94.94 198 LEU A N 1
ATOM 1589 C CA . LEU A 1 198 ? -15.341 -12.142 29.668 1.00 94.94 198 LEU A CA 1
ATOM 1590 C C . LEU A 1 198 ? -15.094 -11.456 28.328 1.00 94.94 198 LEU A C 1
ATOM 1592 O O . LEU A 1 198 ? -14.577 -12.095 27.417 1.00 94.94 198 LEU A O 1
ATOM 1596 N N . TYR A 1 199 ? -15.389 -10.160 28.220 1.00 94.69 199 TYR A N 1
ATOM 1597 C CA . TYR A 1 199 ? -15.112 -9.416 26.995 1.00 94.69 199 TYR A CA 1
ATOM 1598 C C . TYR A 1 199 ? -13.611 -9.374 26.673 1.00 94.69 199 TYR A C 1
ATOM 1600 O O . TYR A 1 199 ? -13.227 -9.651 25.537 1.00 94.69 199 TYR A O 1
ATOM 1608 N N . LYS A 1 200 ? -12.752 -9.116 27.674 1.00 92.62 200 LYS A N 1
ATOM 1609 C CA . LYS A 1 200 ? -11.285 -9.187 27.514 1.00 92.62 200 LYS A CA 1
ATOM 1610 C C . LYS A 1 200 ? -10.835 -10.564 27.032 1.00 92.62 200 LYS A C 1
ATOM 1612 O O . LYS A 1 200 ? -10.058 -10.660 26.087 1.00 92.62 200 LYS A O 1
ATOM 1617 N N . LYS A 1 201 ? -11.391 -11.625 27.626 1.00 92.38 201 LYS A N 1
ATOM 1618 C CA . LYS A 1 201 ? -11.101 -13.009 27.239 1.00 92.38 201 LYS A CA 1
ATOM 1619 C C . LYS A 1 201 ? -11.525 -13.318 25.796 1.00 92.38 201 LYS A C 1
ATOM 1621 O O . LYS A 1 201 ? -10.776 -13.989 25.096 1.00 92.38 201 LYS A O 1
ATOM 1626 N N . GLU A 1 202 ? -12.691 -12.846 25.346 1.00 90.81 202 GLU A N 1
ATOM 1627 C CA . GLU A 1 202 ? -13.153 -13.030 23.956 1.00 90.81 202 GLU A CA 1
ATOM 1628 C C . GLU A 1 202 ? -12.257 -12.300 22.934 1.00 90.81 202 GLU A C 1
ATOM 1630 O O . GLU A 1 202 ? -12.144 -12.753 21.797 1.00 90.81 202 GLU A O 1
ATOM 1635 N N . HIS A 1 203 ? -11.578 -11.222 23.344 1.00 86.94 203 HIS A N 1
ATOM 1636 C CA . HIS A 1 203 ? -10.756 -10.375 22.469 1.00 86.94 203 HIS A CA 1
ATOM 1637 C C . HIS A 1 203 ? -9.238 -10.555 22.659 1.00 86.94 203 HIS A C 1
ATOM 1639 O O . HIS A 1 203 ? -8.464 -9.773 22.114 1.00 86.94 203 HIS A O 1
ATOM 1645 N N . ASN A 1 204 ? -8.805 -11.603 23.376 1.00 80.75 204 ASN A N 1
ATOM 1646 C CA . ASN A 1 204 ? -7.393 -11.915 23.654 1.00 80.75 204 ASN A CA 1
ATOM 1647 C C . ASN A 1 204 ? -6.596 -10.739 24.256 1.00 80.75 204 ASN A C 1
ATOM 1649 O O . ASN A 1 204 ? -5.446 -10.507 23.876 1.00 80.75 204 ASN A O 1
ATOM 1653 N N . LEU A 1 205 ? -7.219 -10.013 25.188 1.00 70.81 205 LEU A N 1
ATOM 1654 C CA . LEU A 1 205 ? -6.578 -8.974 25.999 1.00 70.81 205 LEU A CA 1
ATOM 1655 C C . LEU A 1 205 ? -6.114 -9.486 27.363 1.00 70.81 205 LEU A C 1
ATOM 1657 O O . LEU A 1 205 ? -6.821 -10.338 27.951 1.00 70.81 205 LEU A O 1
#

Secondary structure (DSSP, 8-state):
----S--HHHHHHHHHHHHHHHHHHHHHHIIIIIHHHHHHHHHHHHHHHHHHHHHHHHHHHHHHHHHHHHHHHHHHHHHHHHHHHHHHHHHHHHHHHHHHHHHHHHHHHHHHHHHHHHHHHHHHHHHHHHHHHHHTT-GGG--HHHHHHHHHHHS---TT-HHHHHHHHHHHHHHHHTTT----TTHHHHHHHHHHHHHHHHTT-

Solvent-accessible surface area (backbone atoms only — not comparable to full-atom values): 11148 Å² total; per-residue (Å²): 138,86,88,81,83,90,64,82,63,56,63,56,48,51,51,51,50,51,52,51,50,52,51,52,48,52,53,48,49,37,63,76,53,49,48,62,50,53,52,52,51,51,51,52,52,51,52,50,52,50,50,54,50,51,52,51,52,50,52,51,52,51,51,50,51,53,52,51,53,52,52,51,56,50,52,52,51,51,49,54,53,50,54,53,51,50,53,53,50,54,52,52,50,53,52,51,52,53,50,49,54,52,52,52,50,52,49,55,51,49,49,54,48,50,20,41,54,51,31,45,52,51,22,50,53,47,41,51,53,50,52,51,24,49,78,69,74,38,38,92,74,44,36,44,47,63,52,49,54,51,48,60,69,74,47,69,87,45,92,86,40,71,44,60,34,53,31,49,54,49,50,52,53,56,53,56,73,46,73,84,56,80,30,47,60,75,52,29,50,53,57,26,61,45,53,41,50,52,53,31,60,77,66,77,99

Radius of gyration: 60.86 Å; Cα contacts (8 Å, |Δi|>4): 95; chains: 1; bounding box: 97×37×183 Å